Protein AF-A0A382KDQ9-F1 (afdb_monomer_lite)

InterPro domains:
  IPR002749 AliA/AliB-like [PF01889] (10-171)
  IPR002749 AliA/AliB-like [PTHR40700] (9-135)

Foldseek 3Di:
DVVVVVVVVVVCCQQPVVLLVCVLVVHPSVDHDPVCVVVVVVVVVVLVVVLVVLCVVLVPDPDPLLVLLCVLLVVLLVLLLVCLVLVQADPPVSSCNDPPNSVVVSSVVLSVLLVVLSVLLPDPDDLVVVLVVVLCCQLVVVVVVVVPGDDDADDSVNLSVLSVVLSVVCCVPVNSPSSNPSSSSSSSVSNSVSVRSVVRVVPRDDPDPCCVVVVCVVVVVVVVVCVVVVD

Sequence (231 aa):
VIAAVPAANDFWNTYFVDPIMADSKGEAGAKYNIYNTIIYGFIFFLLFLLVHELLENWKIELDEKFVIASVPLLILGGASRVLEDADAFEPPVQYLFISPLIYGIITLYAILVIGLAVWLSKSELPSLTKGQGLVALAIGGYGLWWYFVPGEWLHPSSWSLIVLAASALTAEFYRGQPLRDPKMFFGIATALLLVLTLLTLARAPIENPEILWNTLLISGFLTFTIGYLAW

Organism: NCBI:txid408172

pLDDT: mean 91.76, std 7.68, range [52.88, 98.25]

Secondary structure (DSSP, 8-state):
-TTHHHHHHHHHIIIIIHHHHHHTTT-TT----HHHHHHHHHHHHHHHHHHHHHHHHTT----HHHHHHHHHHHHHHHHHHHHHHTT-S-TTTGGGGSTTHHHHHHHHHHHHHHHHHHHHHH--S-HHHHHHHHHHHHHHHHHHHHHH--S-PPPHHHHHHHHHHHHHHHHHHTTTSTTT-HHHHHHHHHHHHHHHHHHHHTTS--S-THHHHHHHHHHHHHHHHHHHHT-

Structure (mmCIF, N/CA/C/O backbone):
data_AF-A0A382KDQ9-F1
#
_entry.id   AF-A0A382KDQ9-F1
#
loop_
_atom_site.group_PDB
_atom_site.id
_atom_site.type_symbol
_atom_site.label_atom_id
_atom_site.label_alt_id
_atom_site.label_comp_id
_atom_site.label_asym_id
_atom_site.label_entity_id
_atom_site.label_seq_id
_atom_site.pdbx_PDB_ins_code
_atom_site.Cartn_x
_atom_site.Cartn_y
_atom_site.Cartn_z
_atom_site.occupancy
_atom_site.B_iso_or_equiv
_atom_site.auth_seq_id
_atom_site.auth_comp_id
_atom_site.auth_asym_id
_atom_site.auth_atom_id
_atom_site.pdbx_PDB_model_num
ATOM 1 N N . VAL A 1 1 ? 19.387 -34.947 -16.403 1.00 53.56 1 VAL A N 1
ATOM 2 C CA . VAL A 1 1 ? 19.288 -34.019 -15.249 1.00 53.56 1 VAL A CA 1
ATOM 3 C C . VAL A 1 1 ? 20.250 -32.836 -15.390 1.00 53.56 1 VAL A C 1
ATOM 5 O O . VAL A 1 1 ? 19.777 -31.714 -15.365 1.00 53.56 1 VAL A O 1
ATOM 8 N N . ILE A 1 2 ? 21.548 -33.047 -15.663 1.00 52.88 2 ILE A N 1
ATOM 9 C CA . ILE A 1 2 ? 22.564 -31.968 -15.746 1.00 52.88 2 ILE A CA 1
ATOM 10 C C . ILE A 1 2 ? 22.351 -30.977 -16.916 1.00 52.88 2 ILE A C 1
ATOM 12 O O . ILE A 1 2 ? 22.610 -29.796 -16.748 1.00 52.88 2 ILE A O 1
ATOM 16 N N . ALA A 1 3 ? 21.808 -31.405 -18.064 1.00 54.59 3 ALA A N 1
ATOM 17 C CA . ALA A 1 3 ? 21.509 -30.509 -19.198 1.00 54.59 3 ALA A CA 1
ATOM 18 C C . ALA A 1 3 ? 20.145 -29.790 -19.106 1.00 54.59 3 ALA A C 1
ATOM 20 O O . ALA A 1 3 ? 19.902 -28.831 -19.828 1.00 54.59 3 ALA A O 1
ATOM 21 N N . ALA A 1 4 ? 19.250 -30.245 -18.221 1.00 58.03 4 ALA A N 1
ATOM 22 C CA . ALA A 1 4 ? 17.911 -29.669 -18.079 1.00 58.03 4 ALA A CA 1
ATOM 23 C C . ALA A 1 4 ? 17.911 -28.405 -17.206 1.00 58.03 4 ALA A C 1
ATOM 25 O O . ALA A 1 4 ? 17.092 -27.519 -17.416 1.00 58.03 4 ALA A O 1
ATOM 26 N N . VAL A 1 5 ? 18.843 -28.313 -16.251 1.00 63.25 5 VAL A N 1
ATOM 27 C CA . VAL A 1 5 ? 18.965 -27.160 -15.346 1.00 63.25 5 VAL A CA 1
ATOM 28 C C . VAL A 1 5 ? 19.428 -25.893 -16.088 1.00 63.25 5 VAL A C 1
ATOM 30 O O . VAL A 1 5 ? 18.772 -24.870 -15.917 1.00 63.25 5 VAL A O 1
ATOM 33 N N . PRO A 1 6 ? 20.453 -25.931 -16.968 1.00 70.25 6 PRO A N 1
ATOM 34 C CA . PRO A 1 6 ? 20.833 -24.769 -17.775 1.00 70.25 6 PRO A CA 1
ATOM 35 C C . PRO A 1 6 ? 19.734 -24.342 -18.753 1.00 70.25 6 PRO A C 1
ATOM 37 O O . PRO A 1 6 ? 19.393 -23.171 -18.805 1.00 70.25 6 PRO A O 1
ATOM 40 N N . ALA A 1 7 ? 19.098 -25.291 -19.451 1.00 69.19 7 ALA A N 1
ATOM 41 C CA . ALA A 1 7 ? 18.038 -24.976 -20.411 1.00 69.19 7 ALA A CA 1
ATOM 42 C C . ALA A 1 7 ? 16.786 -24.365 -19.749 1.00 69.19 7 ALA A C 1
ATOM 44 O O . ALA A 1 7 ? 16.169 -23.460 -20.307 1.00 69.19 7 ALA A O 1
ATOM 45 N N . ALA A 1 8 ? 16.415 -24.835 -18.552 1.00 72.94 8 ALA A N 1
ATOM 46 C CA . ALA A 1 8 ? 15.331 -24.240 -17.772 1.00 72.94 8 ALA A CA 1
ATOM 47 C C . ALA A 1 8 ? 15.694 -22.837 -17.254 1.00 72.94 8 ALA A C 1
ATOM 49 O O . ALA A 1 8 ? 14.836 -21.957 -17.230 1.00 72.94 8 ALA A O 1
ATOM 50 N N . ASN A 1 9 ? 16.957 -22.620 -16.877 1.00 81.94 9 ASN A N 1
ATOM 51 C CA . ASN A 1 9 ? 17.464 -21.314 -16.465 1.00 81.94 9 ASN A CA 1
ATOM 52 C C . ASN A 1 9 ? 17.466 -20.313 -17.631 1.00 81.94 9 ASN A C 1
ATOM 54 O O . ASN A 1 9 ? 17.007 -19.189 -17.465 1.00 81.94 9 ASN A O 1
ATOM 58 N N . ASP A 1 10 ? 17.905 -20.732 -18.818 1.00 87.06 10 ASP A N 1
ATOM 59 C CA . ASP A 1 10 ? 17.911 -19.883 -20.013 1.00 87.06 10 ASP A CA 1
ATOM 60 C C . ASP A 1 10 ? 16.483 -19.515 -20.434 1.00 87.06 10 ASP A C 1
ATOM 62 O O . ASP A 1 10 ? 16.194 -18.348 -20.677 1.00 87.06 10 ASP A O 1
ATOM 66 N N . PHE A 1 11 ? 15.554 -20.479 -20.410 1.00 89.25 11 PHE A N 1
ATOM 67 C CA . PHE A 1 11 ? 14.131 -20.213 -20.639 1.00 89.25 11 PHE A CA 1
ATOM 68 C C . PHE A 1 11 ? 13.571 -19.190 -19.640 1.00 89.25 11 PHE A C 1
ATOM 70 O O . PHE A 1 11 ? 12.886 -18.244 -20.034 1.00 89.25 11 PHE A O 1
ATOM 77 N N . TRP A 1 12 ? 13.856 -19.370 -18.347 1.00 88.31 12 TRP A N 1
ATOM 78 C CA . TRP A 1 12 ? 13.379 -18.460 -17.311 1.00 88.31 12 TRP A CA 1
ATOM 79 C C . TRP A 1 12 ? 13.925 -17.044 -17.506 1.00 88.31 12 TRP A C 1
ATOM 81 O O . TRP A 1 12 ? 13.158 -16.080 -17.485 1.00 88.31 12 TRP A O 1
ATOM 91 N N . ASN A 1 13 ? 15.226 -16.918 -17.764 1.00 89.38 13 ASN A N 1
ATOM 92 C CA . ASN A 1 13 ? 15.844 -15.617 -17.979 1.00 89.38 13 ASN A CA 1
ATOM 93 C C . ASN A 1 13 ? 15.254 -14.929 -19.213 1.00 89.38 13 ASN A C 1
ATOM 95 O O . ASN A 1 13 ? 14.697 -13.844 -19.085 1.00 89.38 13 ASN A O 1
ATOM 99 N N . THR A 1 14 ? 15.222 -15.615 -20.358 1.00 89.19 14 THR A N 1
ATOM 100 C CA . THR A 1 14 ? 14.733 -15.041 -21.621 1.00 89.19 14 THR A CA 1
ATOM 101 C C . THR A 1 14 ? 13.270 -14.603 -21.567 1.00 89.19 14 THR A C 1
ATOM 103 O O . THR A 1 14 ? 12.917 -13.565 -22.127 1.00 89.19 14 THR A O 1
ATOM 106 N N . TYR A 1 15 ? 12.390 -15.382 -20.931 1.00 90.81 15 TYR A N 1
ATOM 107 C CA . TYR A 1 15 ? 10.951 -15.109 -21.000 1.00 90.81 15 TYR A CA 1
ATOM 108 C C . TYR A 1 15 ? 10.384 -14.358 -19.790 1.00 90.81 15 TYR A C 1
ATOM 110 O O . TYR A 1 15 ? 9.318 -13.750 -19.938 1.00 90.81 15 TYR A O 1
ATOM 118 N N . PHE A 1 16 ? 11.061 -14.363 -18.637 1.00 89.69 16 PHE A N 1
ATOM 119 C CA . PHE A 1 16 ? 10.552 -13.774 -17.389 1.00 89.69 16 PHE A CA 1
ATOM 120 C C . PHE A 1 16 ? 11.448 -12.669 -16.839 1.00 89.69 16 PHE A C 1
ATOM 122 O O . PHE A 1 16 ? 10.934 -11.602 -16.512 1.00 89.69 16 PHE A O 1
ATOM 129 N N . VAL A 1 17 ? 12.761 -12.897 -16.750 1.00 89.19 17 VAL A N 1
ATOM 130 C CA . VAL A 1 17 ? 13.689 -11.949 -16.108 1.00 89.19 17 VAL A CA 1
ATOM 131 C C . VAL A 1 17 ? 14.088 -10.825 -17.059 1.00 89.19 17 VAL A C 1
ATOM 133 O O . VAL A 1 17 ? 13.941 -9.657 -16.706 1.00 89.19 17 VAL A O 1
ATOM 136 N N . ASP A 1 18 ? 14.524 -11.158 -18.273 1.00 90.31 18 ASP A N 1
ATOM 137 C CA . ASP A 1 18 ? 15.016 -10.190 -19.254 1.00 90.31 18 ASP A CA 1
ATOM 138 C C . ASP A 1 18 ? 13.965 -9.118 -19.597 1.00 90.31 18 ASP A C 1
ATOM 140 O O . ASP A 1 18 ? 14.326 -7.942 -19.616 1.00 90.31 18 ASP A O 1
ATOM 144 N N . PRO A 1 19 ? 12.663 -9.440 -19.783 1.00 89.44 19 PRO A N 1
ATOM 145 C CA . PRO A 1 19 ? 11.649 -8.409 -20.005 1.00 89.44 19 PRO A CA 1
ATOM 146 C C . PRO A 1 19 ? 11.479 -7.445 -18.823 1.00 89.44 19 PRO A C 1
ATOM 148 O O . PRO A 1 19 ? 11.261 -6.260 -19.047 1.00 89.44 19 PRO A O 1
ATOM 151 N N . ILE A 1 20 ? 11.600 -7.927 -17.578 1.00 87.38 20 ILE A N 1
ATOM 152 C CA . ILE A 1 20 ? 11.507 -7.090 -16.366 1.00 87.38 20 ILE A CA 1
ATOM 153 C C . ILE A 1 20 ? 12.750 -6.201 -16.240 1.00 87.38 20 ILE A C 1
ATOM 155 O O . ILE A 1 20 ? 12.640 -5.019 -15.930 1.00 87.38 20 ILE A O 1
ATOM 159 N N . MET A 1 21 ? 13.934 -6.753 -16.516 1.00 87.88 21 MET A N 1
ATOM 160 C CA . MET A 1 21 ? 15.185 -5.990 -16.525 1.00 87.88 21 MET A CA 1
ATOM 161 C C . MET A 1 21 ? 15.244 -4.961 -17.661 1.00 87.88 21 MET A C 1
ATOM 163 O O . MET A 1 21 ? 15.934 -3.953 -17.533 1.00 87.88 21 MET A O 1
ATOM 167 N N . ALA A 1 22 ? 14.565 -5.223 -18.779 1.00 88.25 22 ALA A N 1
ATOM 168 C CA . ALA A 1 22 ? 14.412 -4.260 -19.861 1.00 88.25 22 ALA A CA 1
ATOM 169 C C . ALA A 1 22 ? 13.4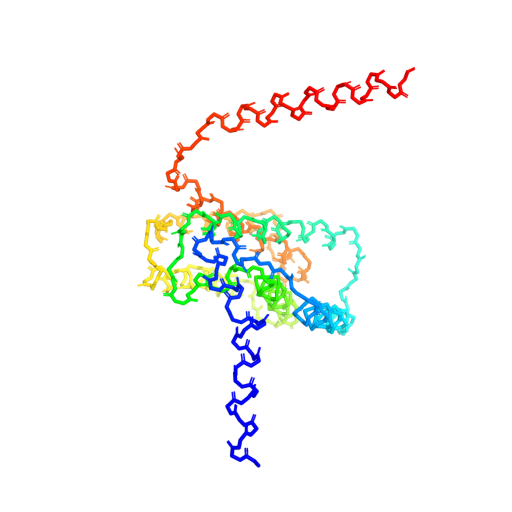41 -3.132 -19.470 1.00 88.25 22 ALA A C 1
ATOM 171 O O . ALA A 1 22 ? 13.733 -1.970 -19.745 1.00 88.25 22 ALA A O 1
ATOM 172 N N . ASP A 1 23 ? 12.330 -3.454 -18.792 1.00 86.06 23 ASP A N 1
ATOM 173 C CA . ASP A 1 23 ? 11.356 -2.468 -18.286 1.00 86.06 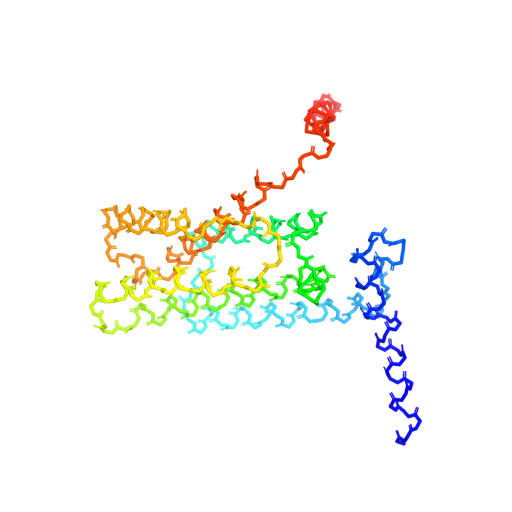23 ASP A CA 1
ATOM 174 C C . ASP A 1 23 ? 12.008 -1.502 -17.294 1.00 86.06 23 ASP A C 1
ATOM 176 O O . ASP A 1 23 ? 11.907 -0.292 -17.469 1.00 86.06 23 ASP A O 1
ATOM 180 N N . SER A 1 24 ? 12.816 -2.022 -16.363 1.00 86.19 24 SER A N 1
ATOM 181 C CA . SER A 1 24 ? 13.520 -1.208 -15.359 1.00 86.19 24 SER A CA 1
ATOM 182 C C . SER A 1 24 ? 14.517 -0.199 -15.945 1.00 86.19 24 SER A C 1
ATOM 184 O O . SER A 1 24 ? 15.067 0.620 -15.216 1.00 86.19 24 SER A O 1
ATOM 186 N N . LYS A 1 25 ? 14.845 -0.316 -17.235 1.00 86.25 25 LYS A N 1
ATOM 187 C CA . LYS A 1 25 ? 15.779 0.560 -17.957 1.00 86.25 25 LYS A CA 1
ATOM 188 C C . LYS A 1 25 ? 15.088 1.385 -19.046 1.00 86.25 25 LYS A C 1
ATOM 190 O O . LYS A 1 25 ? 15.770 2.076 -19.801 1.00 86.25 25 LYS A O 1
ATOM 195 N N . GLY A 1 26 ? 13.765 1.264 -19.189 1.00 81.06 26 GLY A N 1
ATOM 196 C CA . GLY A 1 26 ? 13.014 1.884 -20.283 1.00 81.06 26 GLY A CA 1
ATOM 197 C C . GLY A 1 26 ? 13.395 1.352 -21.673 1.00 81.06 26 GLY A C 1
ATOM 198 O O . GLY A 1 26 ? 13.260 2.059 -22.674 1.00 81.06 26 GLY A O 1
ATOM 199 N N . GLU A 1 27 ? 13.909 0.123 -21.765 1.00 85.38 27 GLU A N 1
ATOM 200 C CA . GLU A 1 27 ? 14.359 -0.471 -23.024 1.00 85.38 27 GLU A CA 1
ATOM 201 C C . GLU A 1 27 ? 13.192 -1.081 -23.824 1.00 85.38 27 GLU A C 1
ATOM 203 O O . GLU A 1 27 ? 12.232 -1.632 -23.286 1.00 85.38 27 GLU A O 1
ATOM 208 N N . ALA A 1 28 ? 13.305 -1.092 -25.158 1.00 72.31 28 ALA A N 1
ATOM 209 C CA . ALA A 1 28 ? 12.270 -1.625 -26.058 1.00 72.31 28 ALA A CA 1
ATOM 210 C C . ALA A 1 28 ? 11.953 -3.132 -25.875 1.00 72.31 28 ALA A C 1
ATOM 212 O O . ALA A 1 28 ? 10.983 -3.630 -26.460 1.00 72.31 28 ALA A O 1
ATOM 213 N N . GLY A 1 29 ? 12.772 -3.853 -25.098 1.00 72.75 29 GLY A N 1
ATOM 214 C CA . GLY A 1 29 ? 12.598 -5.262 -24.728 1.00 72.75 29 GLY A CA 1
ATOM 215 C C . GLY A 1 29 ? 11.544 -5.517 -23.643 1.00 72.75 29 GLY A C 1
ATOM 216 O O . GLY A 1 29 ? 11.212 -6.677 -23.398 1.00 72.75 29 GLY A O 1
ATOM 217 N N . ALA A 1 30 ? 10.981 -4.465 -23.043 1.00 76.88 30 ALA A N 1
ATOM 218 C CA . ALA A 1 30 ? 9.950 -4.509 -22.007 1.00 76.88 30 ALA A CA 1
ATOM 219 C C . ALA A 1 30 ? 8.571 -4.953 -22.542 1.00 76.88 30 ALA A C 1
ATOM 221 O O . ALA A 1 30 ? 7.596 -4.200 -22.550 1.00 76.88 30 ALA A O 1
ATOM 222 N N . LYS A 1 31 ? 8.480 -6.166 -23.099 1.00 84.50 31 LYS A N 1
ATOM 223 C CA . LYS A 1 31 ? 7.255 -6.670 -23.734 1.00 84.50 31 LYS A CA 1
ATOM 224 C C . LYS A 1 31 ? 6.831 -8.015 -23.173 1.00 84.50 31 LYS A C 1
ATOM 226 O O . LYS A 1 31 ? 7.631 -8.928 -22.971 1.00 84.50 31 LYS A O 1
ATOM 231 N N . TYR A 1 32 ? 5.520 -8.158 -23.012 1.00 86.88 32 TYR A N 1
ATOM 232 C CA . TYR A 1 32 ? 4.905 -9.449 -22.758 1.00 86.88 32 TYR A CA 1
ATOM 233 C C . TYR A 1 32 ? 5.079 -10.378 -23.966 1.00 86.88 32 TYR A C 1
ATOM 235 O O . TYR A 1 32 ? 4.957 -9.975 -25.125 1.00 86.88 32 TYR A O 1
ATOM 243 N N . ASN A 1 33 ? 5.364 -11.642 -23.676 1.00 92.94 33 ASN A N 1
ATOM 244 C CA . ASN A 1 33 ? 5.435 -12.740 -24.628 1.00 92.94 33 ASN A CA 1
ATOM 245 C C . ASN A 1 33 ? 4.384 -13.798 -24.263 1.00 92.94 33 ASN A C 1
ATOM 247 O O . ASN A 1 33 ? 3.755 -13.739 -23.208 1.00 92.94 33 ASN A O 1
ATOM 251 N N . ILE A 1 34 ? 4.172 -14.784 -25.132 1.00 94.12 34 ILE A N 1
ATOM 252 C CA . ILE A 1 34 ? 3.112 -15.775 -24.915 1.00 94.12 34 ILE A CA 1
ATOM 253 C C . ILE A 1 34 ? 3.295 -16.566 -23.608 1.00 94.12 34 ILE A C 1
ATOM 255 O O . ILE A 1 34 ? 2.319 -16.817 -22.906 1.00 94.12 34 ILE A O 1
ATOM 259 N N . TYR A 1 35 ? 4.536 -16.906 -23.244 1.00 93.31 35 TYR A N 1
ATOM 260 C CA . TYR A 1 35 ? 4.829 -17.708 -22.057 1.00 93.31 35 TYR A CA 1
ATOM 261 C C . TYR A 1 35 ? 4.564 -16.926 -20.780 1.00 93.31 35 TYR A C 1
ATOM 263 O O . TYR A 1 35 ? 3.847 -17.407 -19.901 1.00 93.31 35 TYR A O 1
ATOM 271 N N . ASN A 1 36 ? 5.102 -15.708 -20.693 1.00 92.62 36 ASN A N 1
ATOM 272 C CA . ASN A 1 36 ? 4.907 -14.885 -19.512 1.00 92.62 36 ASN A CA 1
ATOM 273 C C . ASN A 1 36 ? 3.446 -14.430 -19.384 1.00 92.62 36 ASN A C 1
ATOM 275 O O . ASN A 1 36 ? 2.895 -14.511 -18.296 1.00 92.62 36 ASN A O 1
ATOM 279 N N . THR A 1 37 ? 2.757 -14.122 -20.485 1.00 92.62 37 THR A N 1
ATOM 280 C CA . THR A 1 37 ? 1.332 -13.754 -20.468 1.00 92.62 37 THR A CA 1
ATOM 281 C C . THR A 1 37 ? 0.470 -14.880 -19.901 1.00 92.62 37 THR A C 1
ATOM 283 O O . THR A 1 37 ? -0.349 -14.642 -19.015 1.00 92.62 37 THR A O 1
ATOM 286 N N . ILE A 1 38 ? 0.667 -16.117 -20.375 1.00 95.31 38 ILE A N 1
ATOM 287 C CA . ILE A 1 38 ? -0.095 -17.279 -19.897 1.00 95.31 38 ILE A CA 1
ATOM 288 C C . ILE A 1 38 ? 0.199 -17.545 -18.419 1.00 95.31 38 ILE A C 1
ATOM 290 O O . ILE A 1 38 ? -0.730 -17.722 -17.632 1.00 95.31 38 ILE A O 1
ATOM 294 N N . ILE A 1 39 ? 1.477 -17.559 -18.030 1.00 93.69 39 ILE A N 1
ATOM 295 C CA . ILE A 1 39 ? 1.871 -17.873 -16.652 1.00 93.69 39 ILE A CA 1
ATOM 296 C C . ILE A 1 39 ? 1.413 -16.783 -15.684 1.00 93.69 39 ILE A C 1
ATOM 298 O O . ILE A 1 39 ? 0.841 -17.102 -14.644 1.00 93.69 39 ILE A O 1
ATOM 302 N N . TYR A 1 40 ? 1.585 -15.509 -16.030 1.00 92.50 40 TYR A N 1
ATOM 303 C CA . TYR A 1 40 ? 1.106 -14.399 -15.213 1.00 92.50 40 TYR A CA 1
ATOM 304 C C . TYR A 1 40 ? -0.416 -14.416 -15.096 1.00 92.50 40 TYR A C 1
ATOM 306 O O . TYR A 1 40 ? -0.928 -14.308 -13.986 1.00 92.50 40 TYR A O 1
ATOM 314 N N . GLY A 1 41 ? -1.143 -14.642 -16.195 1.00 93.94 41 GLY A N 1
ATOM 315 C CA . GLY A 1 41 ? -2.600 -14.785 -16.165 1.00 93.94 41 GLY A CA 1
ATOM 316 C C . GLY A 1 41 ? -3.062 -15.930 -15.259 1.00 93.94 41 GLY A C 1
ATOM 317 O O . GLY A 1 41 ? -3.989 -15.761 -14.468 1.00 93.94 41 GLY A O 1
ATOM 318 N N . PHE A 1 42 ? -2.375 -17.073 -15.308 1.00 95.44 42 PHE A N 1
ATOM 319 C CA . PHE A 1 42 ? -2.659 -18.200 -14.423 1.00 95.44 42 PHE A CA 1
ATOM 320 C C . PHE A 1 42 ? -2.373 -17.872 -12.949 1.00 95.44 42 PHE A C 1
ATOM 322 O O . PHE A 1 42 ? -3.205 -18.154 -12.088 1.00 95.44 42 PHE A O 1
ATOM 329 N N . ILE A 1 43 ? -1.246 -17.220 -12.646 1.00 93.56 43 ILE A N 1
ATOM 330 C CA . ILE A 1 43 ? -0.915 -16.767 -11.284 1.00 93.56 43 ILE A CA 1
ATOM 331 C C . ILE A 1 43 ? -1.961 -15.769 -10.773 1.00 93.56 43 ILE A C 1
ATOM 333 O O . ILE A 1 43 ? -2.409 -15.896 -9.636 1.00 93.56 43 ILE A O 1
ATOM 337 N N . PHE A 1 44 ? -2.397 -14.816 -11.602 1.00 92.88 44 PHE A N 1
ATOM 338 C CA . PHE A 1 44 ? -3.462 -13.876 -11.245 1.00 92.88 44 PHE A CA 1
ATOM 339 C C . PHE A 1 44 ? -4.774 -14.581 -10.935 1.00 92.88 44 PHE A C 1
ATOM 341 O O . PHE A 1 44 ? -5.432 -14.240 -9.955 1.00 92.88 44 PHE A O 1
ATOM 348 N N . PHE A 1 45 ? -5.137 -15.584 -11.731 1.00 95.06 45 PHE A N 1
ATOM 349 C CA . PHE A 1 45 ? -6.323 -16.385 -11.471 1.00 95.06 45 PHE A CA 1
ATOM 350 C C . PHE A 1 45 ? -6.231 -17.116 -10.123 1.00 95.06 45 PHE A C 1
ATOM 352 O O . PHE A 1 45 ? -7.170 -17.062 -9.330 1.00 95.06 45 PHE A O 1
ATOM 359 N N . LEU A 1 46 ? -5.085 -17.730 -9.811 1.00 95.31 46 LEU A N 1
ATOM 360 C CA . LEU A 1 46 ? -4.869 -18.372 -8.510 1.00 95.31 46 LEU A CA 1
ATOM 361 C C . LEU A 1 46 ? -4.895 -17.372 -7.346 1.00 95.31 46 LEU A C 1
ATOM 363 O O . LEU A 1 46 ? -5.493 -17.661 -6.311 1.00 95.31 46 LEU A O 1
ATOM 367 N N . LEU A 1 47 ? -4.284 -16.194 -7.508 1.00 93.50 47 LEU A N 1
ATOM 368 C CA . LEU A 1 47 ? -4.327 -15.120 -6.510 1.00 93.50 47 LEU A CA 1
ATOM 369 C C . LEU A 1 47 ? -5.755 -14.629 -6.276 1.00 93.50 47 LEU A C 1
ATOM 371 O O . LEU A 1 47 ? -6.144 -14.422 -5.131 1.00 93.50 47 LEU A O 1
ATOM 375 N N . PHE A 1 48 ? -6.549 -14.486 -7.335 1.00 94.25 48 PHE A N 1
ATOM 376 C CA . PHE A 1 48 ? -7.960 -14.127 -7.231 1.00 94.25 48 PHE A CA 1
ATOM 377 C C . PHE A 1 48 ? -8.750 -15.167 -6.424 1.00 94.25 48 PHE A C 1
ATOM 379 O O . PHE A 1 48 ? -9.469 -14.794 -5.497 1.00 94.25 48 PHE A O 1
ATOM 386 N N . LEU A 1 49 ? -8.574 -16.461 -6.721 1.00 96.38 49 LEU A N 1
ATOM 387 C CA . LEU A 1 49 ? -9.213 -17.540 -5.960 1.00 96.38 49 LEU A CA 1
ATOM 388 C C . LEU A 1 49 ? -8.787 -17.528 -4.487 1.00 96.38 49 LEU A C 1
ATOM 390 O O . LEU A 1 49 ? -9.631 -17.658 -3.604 1.00 96.38 49 LEU A O 1
ATOM 394 N N . LEU A 1 50 ? -7.494 -17.323 -4.218 1.00 95.38 50 LEU A N 1
ATOM 395 C CA . LEU A 1 50 ? -6.968 -17.211 -2.859 1.00 95.38 50 LEU A CA 1
ATOM 396 C C . LEU A 1 50 ? -7.598 -16.035 -2.104 1.00 95.38 50 LEU A C 1
ATOM 398 O O . LEU A 1 50 ? -8.018 -16.199 -0.962 1.00 95.38 50 LEU A O 1
ATOM 402 N N . VAL A 1 51 ? -7.671 -14.854 -2.724 1.00 95.44 51 VAL A N 1
ATOM 403 C CA . VAL A 1 51 ? -8.291 -13.669 -2.112 1.00 95.44 51 VAL A CA 1
ATOM 404 C C . VAL A 1 51 ? -9.763 -13.934 -1.811 1.00 95.44 51 VAL A C 1
ATOM 406 O O . VAL A 1 51 ? -10.204 -13.649 -0.700 1.00 95.44 51 VAL A O 1
ATOM 409 N N . HIS A 1 52 ? -10.505 -14.506 -2.761 1.00 95.62 52 HIS A N 1
ATOM 410 C CA . HIS A 1 52 ? -11.913 -14.851 -2.571 1.00 95.62 52 HIS A CA 1
ATOM 411 C C . HIS A 1 52 ? -12.106 -15.786 -1.367 1.00 95.62 52 HIS A C 1
ATOM 413 O O . HIS A 1 52 ? -12.854 -15.460 -0.447 1.00 95.62 52 HIS A O 1
ATOM 419 N N . GLU A 1 53 ? -11.364 -16.893 -1.334 1.00 96.44 53 GLU A N 1
ATOM 420 C CA . GLU A 1 53 ? -11.407 -17.883 -0.254 1.00 96.44 53 GLU A CA 1
ATOM 421 C C . GLU A 1 53 ? -11.047 -17.265 1.109 1.00 96.44 53 GLU A C 1
ATOM 423 O O . GLU A 1 53 ? -11.688 -17.540 2.122 1.00 96.44 53 GLU A O 1
ATOM 428 N N . LEU A 1 54 ? -10.036 -16.392 1.166 1.00 97.12 54 LEU A N 1
ATOM 429 C CA . LEU A 1 54 ? -9.648 -15.716 2.407 1.00 97.12 54 LEU A CA 1
ATOM 430 C C . LEU A 1 54 ? -10.734 -14.762 2.912 1.00 97.12 54 LEU A C 1
ATOM 432 O O . LEU A 1 54 ? -11.035 -14.756 4.107 1.00 97.12 54 LEU A O 1
ATOM 436 N N . LEU A 1 55 ? -11.332 -13.968 2.022 1.00 96.31 55 LEU A N 1
ATOM 437 C CA . LEU A 1 55 ? -12.399 -13.038 2.391 1.00 96.31 55 LEU A CA 1
ATOM 438 C C . LEU A 1 55 ? -13.652 -13.782 2.867 1.00 96.31 55 LEU A C 1
ATOM 440 O O . LEU A 1 55 ? -14.227 -13.394 3.889 1.00 96.31 55 LEU A O 1
ATOM 444 N N . GLU A 1 56 ? -14.021 -14.881 2.206 1.00 96.44 56 GLU A N 1
ATOM 445 C CA . GLU A 1 56 ? -15.126 -15.749 2.626 1.00 96.44 56 GLU A CA 1
ATOM 446 C C . GLU A 1 56 ? -14.856 -16.362 4.011 1.00 96.44 56 GLU A C 1
ATOM 448 O O . GLU A 1 56 ? -15.670 -16.220 4.930 1.00 96.44 56 GLU A O 1
ATOM 453 N N . ASN A 1 57 ? -13.663 -16.929 4.218 1.00 96.69 57 ASN A N 1
ATOM 454 C CA . ASN A 1 57 ? -13.247 -17.494 5.506 1.00 96.69 57 ASN A CA 1
ATOM 455 C C . ASN A 1 57 ? -13.222 -16.457 6.639 1.00 96.69 57 ASN A C 1
ATOM 457 O O . ASN A 1 57 ? -13.526 -16.764 7.800 1.00 96.69 57 ASN A O 1
ATOM 461 N N . TRP A 1 58 ? -12.877 -15.209 6.328 1.00 97.25 58 TRP A N 1
ATOM 462 C CA . TRP A 1 58 ? -12.900 -14.103 7.283 1.00 97.25 58 TRP A CA 1
ATOM 463 C C . TRP A 1 58 ? -14.270 -13.441 7.437 1.00 97.25 58 TRP A C 1
ATOM 465 O O . TRP A 1 58 ? -14.407 -12.558 8.288 1.00 97.25 58 TRP A O 1
ATOM 475 N N . LYS A 1 59 ? -15.287 -13.911 6.701 1.00 96.12 59 LYS A N 1
ATOM 476 C CA . LYS A 1 59 ? -16.654 -13.370 6.689 1.00 96.12 59 LYS A CA 1
ATOM 477 C C . LYS A 1 59 ? -16.687 -11.885 6.315 1.00 96.12 59 LYS A C 1
ATOM 479 O O . LYS A 1 59 ? -17.450 -11.107 6.888 1.00 96.12 59 LYS A O 1
ATOM 484 N N . ILE A 1 60 ? -15.825 -11.483 5.384 1.00 96.06 60 ILE A N 1
ATOM 485 C CA . ILE A 1 60 ? -15.794 -10.126 4.839 1.00 96.06 60 ILE A CA 1
ATOM 486 C C . ILE A 1 60 ? -16.683 -10.088 3.599 1.00 96.06 60 ILE A C 1
ATOM 488 O O . ILE A 1 60 ? -16.326 -10.601 2.545 1.00 96.06 60 ILE A O 1
ATOM 492 N N . GLU A 1 61 ? -17.851 -9.465 3.730 1.00 93.50 61 GLU A N 1
ATOM 493 C CA . GLU A 1 61 ? -18.773 -9.290 2.605 1.00 93.50 61 GLU A CA 1
ATOM 494 C C . GLU A 1 61 ? -18.220 -8.282 1.586 1.00 93.50 61 GLU A C 1
ATOM 496 O O . GLU A 1 61 ? -17.773 -7.196 1.969 1.00 93.50 61 GLU A O 1
ATOM 501 N N . LEU A 1 62 ? -18.314 -8.614 0.298 1.00 92.94 62 LEU A N 1
ATOM 502 C CA . LEU A 1 62 ? -17.965 -7.744 -0.830 1.00 92.94 62 LEU A CA 1
ATOM 503 C C . LEU A 1 62 ? -19.104 -6.752 -1.132 1.00 92.94 62 LEU A C 1
ATOM 505 O O . LEU A 1 62 ? -19.728 -6.796 -2.189 1.00 92.94 62 LEU A O 1
ATOM 509 N N . ASP A 1 63 ? -19.405 -5.886 -0.168 1.00 95.75 63 ASP A N 1
ATOM 510 C CA . ASP A 1 63 ? -20.433 -4.848 -0.272 1.00 95.75 63 ASP A CA 1
ATOM 511 C C . ASP A 1 63 ? -19.857 -3.501 -0.748 1.00 95.75 63 ASP A C 1
ATOM 513 O O . ASP A 1 63 ? -18.646 -3.315 -0.889 1.00 95.75 63 ASP A O 1
ATOM 517 N N . GLU A 1 64 ? -20.737 -2.519 -0.954 1.00 96.50 64 GLU A N 1
ATOM 518 C CA . GLU A 1 64 ? -20.356 -1.155 -1.347 1.00 96.50 64 GLU A CA 1
ATOM 519 C C . GLU A 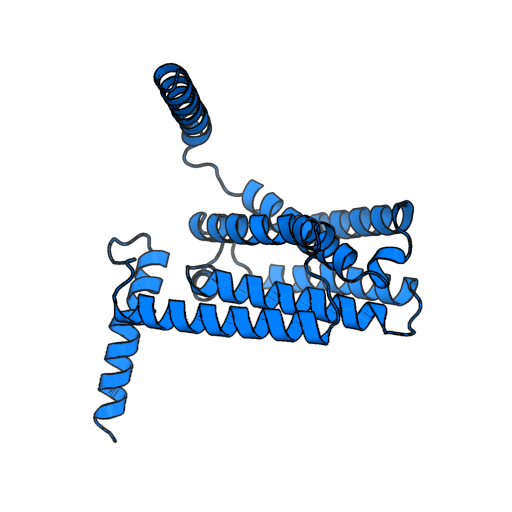1 64 ? -19.320 -0.538 -0.395 1.00 96.50 64 GLU A C 1
ATOM 521 O O . GLU A 1 64 ? -18.402 0.158 -0.831 1.00 96.50 64 GLU A O 1
ATOM 526 N N . LYS A 1 65 ? -19.414 -0.831 0.909 1.00 94.81 65 LYS A N 1
ATOM 527 C CA . LYS A 1 65 ? -18.459 -0.338 1.909 1.00 94.81 65 LYS A CA 1
ATOM 528 C C . LYS A 1 65 ? -17.066 -0.909 1.683 1.00 94.81 65 LYS A C 1
ATOM 530 O O . LYS A 1 65 ? -16.094 -0.162 1.779 1.00 94.81 65 LYS A O 1
ATOM 535 N N . PHE A 1 66 ? -16.955 -2.203 1.388 1.00 96.25 66 PHE A N 1
ATOM 536 C CA . PHE A 1 66 ? -15.672 -2.830 1.084 1.00 96.25 66 PHE A CA 1
ATOM 537 C C . PHE A 1 66 ? -15.072 -2.294 -0.220 1.00 96.25 66 PHE A C 1
ATOM 539 O O . PHE A 1 66 ? -13.871 -2.023 -0.275 1.00 96.25 66 PHE A O 1
ATOM 546 N N . VAL A 1 67 ? -15.905 -2.067 -1.241 1.00 95.94 67 VAL A N 1
ATOM 547 C CA . VAL A 1 67 ? -15.468 -1.449 -2.503 1.00 95.94 67 VAL A CA 1
ATOM 548 C C . VAL A 1 67 ? -14.894 -0.056 -2.245 1.00 95.94 67 VAL A C 1
ATOM 550 O O . VAL A 1 67 ? -13.765 0.219 -2.648 1.00 95.94 67 VAL A O 1
ATOM 553 N N . ILE A 1 68 ? -15.609 0.796 -1.502 1.00 96.88 68 ILE A N 1
ATOM 554 C CA . ILE A 1 68 ? -15.133 2.141 -1.138 1.00 96.88 68 ILE A CA 1
ATOM 555 C C . ILE A 1 68 ? -13.844 2.063 -0.309 1.00 96.88 68 ILE A C 1
ATOM 557 O O . ILE A 1 68 ? -12.892 2.793 -0.582 1.00 96.88 68 ILE A O 1
ATOM 561 N N . ALA A 1 69 ? -13.774 1.149 0.661 1.00 96.44 69 ALA A N 1
ATOM 562 C CA . ALA A 1 69 ? -12.578 0.939 1.476 1.00 96.44 69 ALA A CA 1
ATOM 563 C C . ALA A 1 69 ? -11.366 0.440 0.667 1.00 96.44 69 ALA A C 1
ATOM 565 O O . ALA A 1 69 ? -10.234 0.601 1.114 1.00 96.44 69 ALA A O 1
ATOM 566 N N . SER A 1 70 ? -11.584 -0.132 -0.519 1.00 96.69 70 SER A N 1
ATOM 567 C CA . SER A 1 70 ? -10.524 -0.616 -1.413 1.00 96.69 70 SER A CA 1
ATOM 568 C C . SER A 1 70 ? -10.019 0.445 -2.394 1.00 96.69 70 SER A C 1
ATOM 570 O O . SER A 1 70 ? -8.959 0.264 -2.993 1.00 96.69 70 SER A O 1
ATOM 572 N N . VAL A 1 71 ? -10.725 1.571 -2.547 1.00 97.62 71 VAL A N 1
ATOM 573 C CA . VAL A 1 71 ? -10.315 2.661 -3.450 1.00 97.62 71 VAL A CA 1
ATOM 574 C C . VAL A 1 71 ? -8.907 3.185 -3.137 1.00 97.62 71 VAL A C 1
ATOM 576 O O . VAL A 1 71 ? -8.116 3.305 -4.074 1.00 97.62 71 VAL A O 1
ATOM 579 N N . PRO A 1 72 ? -8.524 3.454 -1.870 1.00 97.88 72 PRO A N 1
ATOM 580 C CA . PRO A 1 72 ? -7.176 3.929 -1.582 1.00 97.88 72 PRO A CA 1
ATOM 581 C C . PRO A 1 72 ? -6.091 2.922 -1.979 1.00 97.88 72 PRO A C 1
ATOM 583 O O . PRO A 1 72 ? -5.046 3.331 -2.471 1.00 97.88 72 PRO A O 1
ATOM 586 N N . LEU A 1 73 ? -6.347 1.615 -1.836 1.00 97.44 73 LEU A N 1
ATOM 587 C CA . LEU A 1 73 ? -5.430 0.563 -2.286 1.00 97.44 73 LEU A CA 1
ATOM 588 C C . LEU A 1 73 ? -5.254 0.574 -3.813 1.00 97.44 73 LEU A C 1
ATOM 590 O O . LEU A 1 73 ? -4.137 0.423 -4.305 1.00 97.44 73 LEU A O 1
ATOM 594 N N . LEU A 1 74 ? -6.343 0.757 -4.567 1.00 95.88 74 LEU A N 1
ATOM 595 C CA . LEU A 1 74 ? -6.287 0.825 -6.029 1.00 95.88 74 LEU A CA 1
ATOM 596 C C . LEU A 1 74 ? -5.395 1.988 -6.487 1.00 95.88 74 LEU A C 1
ATOM 598 O O . LEU A 1 74 ? -4.513 1.806 -7.326 1.00 95.88 74 LEU A O 1
ATOM 602 N N . ILE A 1 75 ? -5.602 3.170 -5.898 1.00 97.69 75 ILE A N 1
ATOM 603 C CA . ILE A 1 75 ? -4.796 4.361 -6.196 1.00 97.69 75 ILE A CA 1
ATOM 604 C C . ILE A 1 75 ? -3.350 4.141 -5.746 1.00 97.69 75 ILE A C 1
ATOM 606 O O . ILE A 1 75 ? -2.433 4.509 -6.474 1.00 97.69 75 ILE A O 1
ATOM 610 N N . LEU A 1 76 ? -3.138 3.504 -4.590 1.00 97.31 76 LEU A N 1
ATOM 611 C CA . LEU A 1 76 ? -1.809 3.172 -4.081 1.00 97.31 76 LEU A CA 1
ATOM 612 C C . LEU A 1 76 ? -1.028 2.326 -5.087 1.00 97.31 76 LEU A C 1
ATOM 614 O O . LEU A 1 76 ? 0.112 2.663 -5.375 1.00 97.31 76 LEU A O 1
ATOM 618 N N . GLY A 1 77 ? -1.636 1.290 -5.670 1.00 95.25 77 GLY A N 1
ATOM 619 C CA . GLY A 1 77 ? -0.964 0.467 -6.679 1.00 95.25 77 GLY A CA 1
ATOM 620 C C . GLY A 1 77 ? -0.495 1.273 -7.894 1.00 95.25 77 GLY A C 1
ATOM 621 O O . GLY A 1 77 ? 0.639 1.110 -8.339 1.00 95.25 77 GLY A O 1
ATOM 622 N N . GLY A 1 78 ? -1.334 2.190 -8.388 1.00 94.31 78 GLY A N 1
ATOM 623 C CA . GLY A 1 78 ? -0.960 3.103 -9.471 1.00 94.31 78 GLY A CA 1
ATOM 624 C C . GLY A 1 78 ? 0.135 4.090 -9.060 1.00 94.31 78 GLY A C 1
ATOM 625 O O . GLY A 1 78 ? 1.136 4.222 -9.752 1.00 94.31 78 GLY A O 1
ATOM 626 N N . ALA A 1 79 ? -0.006 4.740 -7.905 1.00 95.62 79 ALA A N 1
ATOM 627 C CA . ALA A 1 79 ? 0.981 5.692 -7.399 1.00 95.62 79 ALA A CA 1
ATOM 628 C C . ALA A 1 79 ? 2.342 5.029 -7.114 1.00 95.62 79 ALA A C 1
ATOM 630 O O . ALA A 1 79 ? 3.383 5.639 -7.339 1.00 95.62 79 ALA A O 1
ATOM 631 N N . SER A 1 80 ? 2.348 3.774 -6.662 1.00 95.06 80 SER A N 1
ATOM 632 C CA . SER A 1 80 ? 3.567 2.987 -6.474 1.00 95.06 80 SER A CA 1
ATOM 633 C C . SER A 1 80 ? 4.259 2.630 -7.795 1.00 95.06 80 SER A C 1
ATOM 635 O O . SER A 1 80 ? 5.485 2.625 -7.808 1.00 95.06 80 SER A O 1
ATOM 637 N N . ARG A 1 81 ? 3.521 2.397 -8.898 1.00 93.50 81 ARG A N 1
ATOM 638 C CA . ARG A 1 81 ? 4.125 2.307 -10.248 1.00 93.50 81 ARG A CA 1
ATOM 639 C C . ARG A 1 81 ? 4.787 3.618 -10.637 1.00 93.50 81 ARG A C 1
ATOM 641 O O . ARG A 1 81 ? 5.931 3.622 -11.055 1.00 93.50 81 ARG A O 1
ATOM 648 N N . VAL A 1 82 ? 4.091 4.735 -10.437 1.00 92.06 82 VAL A N 1
ATOM 649 C CA . VAL A 1 82 ? 4.629 6.052 -10.803 1.00 92.06 82 VAL A CA 1
ATOM 650 C C . VAL A 1 82 ? 5.893 6.385 -10.006 1.00 92.06 82 VAL A C 1
ATOM 652 O O . VAL A 1 82 ? 6.792 7.013 -10.544 1.00 92.06 82 VAL A O 1
ATOM 655 N N . LEU A 1 83 ? 5.997 5.956 -8.743 1.00 92.06 83 LEU A N 1
ATOM 656 C CA . LEU A 1 83 ? 7.251 6.074 -7.990 1.00 92.06 83 LEU A CA 1
ATOM 657 C C . LEU A 1 83 ? 8.397 5.285 -8.632 1.00 92.06 83 LEU A C 1
ATOM 659 O O . LEU A 1 83 ? 9.524 5.763 -8.633 1.00 92.06 83 LEU A O 1
ATOM 663 N N . GLU A 1 84 ? 8.122 4.091 -9.154 1.00 91.62 84 GLU A N 1
ATOM 664 C CA . GLU A 1 84 ? 9.124 3.305 -9.877 1.00 91.62 84 GLU A CA 1
ATOM 665 C C . GLU A 1 84 ? 9.523 3.972 -11.189 1.00 91.62 84 GLU A C 1
ATOM 667 O O . GLU A 1 84 ? 10.711 4.160 -11.411 1.00 91.62 84 GLU A O 1
ATOM 672 N N . ASP A 1 85 ? 8.551 4.443 -11.971 1.00 89.06 85 ASP A N 1
ATOM 673 C CA . ASP A 1 85 ? 8.807 5.175 -13.218 1.00 89.06 85 ASP A CA 1
ATOM 674 C C . ASP A 1 85 ? 9.538 6.517 -12.977 1.00 89.06 85 ASP A C 1
ATOM 676 O O . ASP A 1 85 ? 10.123 7.081 -13.898 1.00 89.06 85 ASP A O 1
ATOM 680 N N . ALA A 1 86 ? 9.484 7.053 -11.751 1.00 88.50 86 ALA A N 1
ATOM 681 C CA . ALA A 1 86 ? 10.182 8.264 -11.317 1.00 88.50 86 ALA A CA 1
ATOM 682 C C . ALA A 1 86 ? 11.553 7.977 -10.670 1.00 88.50 86 ALA A C 1
ATOM 684 O O . ALA A 1 86 ? 12.074 8.831 -9.948 1.00 88.50 86 ALA A O 1
ATOM 685 N N . ASP A 1 87 ? 12.099 6.772 -10.865 1.00 88.19 87 ASP A N 1
ATOM 686 C CA . ASP A 1 87 ? 13.393 6.324 -10.336 1.00 88.19 87 ASP A CA 1
ATOM 687 C C . ASP A 1 87 ? 13.515 6.447 -8.800 1.00 88.19 87 ASP A C 1
ATOM 689 O O . ASP A 1 87 ? 14.602 6.610 -8.243 1.00 88.19 87 ASP A O 1
ATOM 693 N N . ALA A 1 88 ? 12.396 6.344 -8.067 1.00 89.06 88 ALA A N 1
ATOM 694 C CA . ALA A 1 88 ? 12.399 6.434 -6.601 1.00 89.06 88 ALA A CA 1
ATOM 695 C C . ALA A 1 88 ? 12.954 5.174 -5.906 1.00 89.06 88 ALA A C 1
ATOM 697 O O . ALA A 1 88 ? 13.105 5.157 -4.679 1.00 89.06 88 ALA A O 1
ATOM 698 N N . PHE A 1 89 ? 13.225 4.110 -6.666 1.00 88.81 89 PHE A N 1
ATOM 699 C CA . PHE A 1 89 ? 13.785 2.852 -6.184 1.00 88.81 89 PHE A CA 1
ATOM 700 C C . PHE A 1 89 ? 14.997 2.459 -7.027 1.00 88.81 89 PHE A C 1
ATOM 702 O O . PHE A 1 89 ? 14.955 2.540 -8.247 1.00 88.81 89 PHE A O 1
ATOM 709 N N . GLU A 1 90 ? 16.031 1.918 -6.384 1.00 86.69 90 GLU A N 1
ATOM 710 C CA . GLU A 1 90 ? 17.153 1.289 -7.087 1.00 86.69 90 GLU A CA 1
ATOM 711 C C . GLU A 1 90 ? 17.003 -0.246 -7.1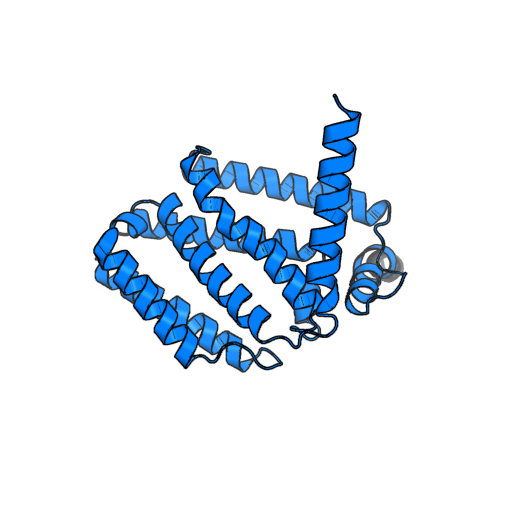01 1.00 86.69 90 GLU A C 1
ATOM 713 O O . GLU A 1 90 ? 16.350 -0.833 -6.220 1.00 86.69 90 GLU A O 1
ATOM 718 N N . PRO A 1 91 ? 17.617 -0.949 -8.069 1.00 87.62 91 PRO A N 1
ATOM 719 C CA . PRO A 1 91 ? 17.727 -2.401 -8.030 1.00 87.62 91 PRO A CA 1
ATOM 720 C C . PRO A 1 91 ? 18.391 -2.902 -6.730 1.00 87.62 91 PRO A C 1
ATOM 722 O O . PRO A 1 91 ? 19.374 -2.320 -6.276 1.00 87.62 91 PRO A O 1
ATOM 725 N N . PRO A 1 92 ? 17.916 -4.013 -6.132 1.00 87.88 92 PRO A N 1
ATOM 726 C CA . PRO A 1 92 ? 16.901 -4.932 -6.651 1.00 87.88 92 PRO A CA 1
ATOM 727 C C . PRO A 1 92 ? 15.457 -4.570 -6.266 1.00 87.88 92 PRO A C 1
ATOM 729 O O . PRO A 1 92 ? 14.532 -5.252 -6.703 1.00 87.88 92 PRO A O 1
ATOM 732 N N . VAL A 1 93 ? 15.249 -3.541 -5.439 1.00 89.12 93 VAL A N 1
ATOM 733 C CA . VAL A 1 93 ? 13.918 -3.162 -4.936 1.00 89.12 93 VAL A CA 1
ATOM 734 C C . VAL A 1 93 ? 13.027 -2.673 -6.072 1.00 89.12 93 VAL A C 1
ATOM 736 O O . VAL A 1 93 ? 11.854 -3.031 -6.101 1.00 89.12 93 VAL A O 1
ATOM 739 N N . GLN A 1 94 ? 13.588 -1.941 -7.035 1.00 91.06 94 GLN A N 1
ATOM 740 C CA . GLN A 1 94 ? 12.877 -1.464 -8.226 1.00 91.06 94 GLN A CA 1
ATOM 741 C C . GLN A 1 94 ? 12.074 -2.575 -8.929 1.00 91.06 94 GLN A C 1
ATOM 743 O O . GLN A 1 94 ? 10.896 -2.397 -9.227 1.00 91.06 94 GLN A O 1
ATOM 748 N N . TYR A 1 95 ? 12.656 -3.771 -9.090 1.00 90.75 95 TYR A N 1
ATOM 749 C CA . TYR A 1 95 ? 12.009 -4.896 -9.779 1.00 90.75 95 TYR A CA 1
ATOM 750 C C . TYR A 1 95 ? 10.700 -5.349 -9.126 1.00 90.75 95 TYR A C 1
ATOM 752 O O . TYR A 1 95 ? 9.825 -5.891 -9.798 1.00 90.75 95 TYR A O 1
ATOM 760 N N . LEU A 1 96 ? 10.546 -5.128 -7.820 1.00 91.69 96 LEU A N 1
ATOM 761 C CA . LEU A 1 96 ? 9.327 -5.460 -7.086 1.00 91.69 96 LEU A CA 1
ATOM 762 C C . LEU A 1 96 ? 8.150 -4.566 -7.496 1.00 91.69 96 LEU A C 1
ATOM 764 O O . LEU A 1 96 ? 6.999 -4.999 -7.446 1.00 91.69 96 LEU A O 1
ATOM 768 N N . PHE A 1 97 ? 8.436 -3.340 -7.926 1.00 92.62 97 PHE A N 1
ATOM 769 C CA . PHE A 1 97 ? 7.438 -2.358 -8.333 1.00 92.62 97 PHE A CA 1
ATOM 770 C C . PHE A 1 97 ? 7.143 -2.393 -9.840 1.00 92.62 97 PHE A C 1
ATOM 772 O O . PHE A 1 97 ? 6.246 -1.697 -10.297 1.00 92.62 97 PHE A O 1
ATOM 779 N N . ILE A 1 98 ? 7.793 -3.277 -10.597 1.00 91.81 98 ILE A N 1
ATOM 780 C CA . ILE A 1 98 ? 7.525 -3.495 -12.022 1.00 91.81 98 ILE A CA 1
ATOM 781 C C . ILE A 1 98 ? 6.375 -4.493 -12.223 1.00 91.81 98 ILE A C 1
ATOM 783 O O . ILE A 1 98 ? 6.129 -5.398 -11.418 1.00 91.81 98 ILE A O 1
ATOM 787 N N . SER A 1 99 ? 5.626 -4.332 -13.316 1.00 89.75 99 SER A N 1
ATOM 788 C CA . SER A 1 99 ? 4.547 -5.257 -13.668 1.00 89.75 99 SER A CA 1
ATOM 789 C C . SER A 1 99 ? 5.082 -6.612 -14.178 1.00 89.75 99 SER A C 1
ATOM 791 O O . SER A 1 99 ? 6.080 -6.650 -14.892 1.00 89.75 99 SER A O 1
ATOM 793 N N . PRO A 1 100 ? 4.430 -7.741 -13.841 1.00 87.31 100 PRO A N 1
ATOM 794 C CA . PRO A 1 100 ? 3.211 -7.845 -13.038 1.00 87.31 100 PRO A CA 1
ATOM 795 C C . PRO A 1 100 ? 3.458 -7.926 -11.518 1.00 87.31 100 PRO A C 1
ATOM 797 O O . PRO A 1 100 ? 2.482 -7.953 -10.766 1.00 87.31 100 PRO A O 1
ATOM 800 N N . LEU A 1 101 ? 4.717 -7.999 -11.060 1.00 91.62 101 LEU A N 1
ATOM 801 C CA . LEU A 1 101 ? 5.089 -8.292 -9.665 1.00 91.62 101 LEU A CA 1
ATOM 802 C C . LEU A 1 101 ? 4.421 -7.347 -8.665 1.00 91.62 101 LEU A C 1
ATOM 804 O O . LEU A 1 101 ? 3.869 -7.808 -7.662 1.00 91.62 101 LEU A O 1
ATOM 808 N N . ILE A 1 102 ? 4.374 -6.055 -8.985 1.00 93.62 102 ILE A N 1
ATOM 809 C CA . ILE A 1 102 ? 3.735 -5.047 -8.137 1.00 93.62 102 ILE A CA 1
ATOM 810 C C . ILE A 1 102 ? 2.286 -5.380 -7.774 1.00 93.62 102 ILE A C 1
ATOM 812 O O . ILE A 1 102 ? 1.882 -5.190 -6.630 1.00 93.62 102 ILE A O 1
ATOM 816 N N . TYR A 1 103 ? 1.497 -5.943 -8.691 1.00 91.25 103 TYR A N 1
ATOM 817 C CA . TYR A 1 103 ? 0.106 -6.292 -8.406 1.00 91.25 103 TYR A CA 1
ATOM 818 C C . TYR A 1 103 ? 0.015 -7.424 -7.382 1.00 91.25 103 TYR A C 1
ATOM 820 O O . TYR A 1 103 ? -0.855 -7.400 -6.508 1.00 91.25 103 TYR A O 1
ATOM 828 N N . GLY A 1 104 ? 0.943 -8.383 -7.440 1.00 93.25 104 GLY A N 1
ATOM 829 C CA . GLY A 1 104 ? 1.084 -9.421 -6.422 1.00 93.25 104 GLY A CA 1
ATOM 830 C C . GLY A 1 104 ? 1.461 -8.838 -5.059 1.00 93.25 104 GLY A C 1
ATOM 831 O O . GLY A 1 104 ? 0.876 -9.226 -4.050 1.00 93.25 104 GLY A O 1
ATOM 832 N N . ILE A 1 105 ? 2.370 -7.861 -5.024 1.00 94.25 105 ILE A N 1
ATOM 833 C CA . ILE A 1 105 ? 2.811 -7.202 -3.783 1.00 94.25 105 ILE A CA 1
ATOM 834 C C . ILE A 1 105 ? 1.697 -6.368 -3.158 1.00 94.25 105 ILE A C 1
ATOM 836 O O . ILE A 1 105 ? 1.445 -6.498 -1.962 1.00 94.25 105 ILE A O 1
ATOM 840 N N . ILE A 1 106 ? 0.996 -5.553 -3.948 1.00 95.75 106 ILE A N 1
ATOM 841 C CA . ILE A 1 106 ? -0.137 -4.749 -3.470 1.00 95.75 106 ILE A CA 1
ATOM 842 C C . ILE A 1 106 ? -1.265 -5.661 -2.972 1.00 95.75 106 ILE A C 1
ATOM 844 O O . ILE A 1 106 ? -1.855 -5.389 -1.926 1.00 95.75 106 ILE A O 1
ATOM 848 N N . THR A 1 107 ? -1.517 -6.783 -3.654 1.00 95.19 107 THR A N 1
ATOM 849 C CA . THR A 1 107 ? -2.488 -7.795 -3.202 1.00 95.19 107 THR A CA 1
ATOM 850 C C . THR A 1 107 ? -2.049 -8.451 -1.894 1.00 95.19 107 THR A C 1
ATOM 852 O O . THR A 1 107 ? -2.846 -8.564 -0.965 1.00 95.19 107 THR A O 1
ATOM 855 N N . LEU A 1 108 ? -0.780 -8.849 -1.776 1.00 96.00 108 LEU A N 1
ATOM 856 C CA . LEU A 1 108 ? -0.240 -9.432 -0.548 1.00 96.00 108 LEU A CA 1
ATOM 857 C C . LEU A 1 108 ? -0.328 -8.443 0.616 1.00 96.00 108 LEU A C 1
ATOM 859 O O . LEU A 1 108 ? -0.792 -8.806 1.695 1.00 96.00 108 LEU A O 1
ATOM 863 N N . TYR A 1 109 ? 0.060 -7.188 0.394 1.00 96.88 109 TYR A N 1
ATOM 864 C CA . TYR A 1 109 ? -0.103 -6.118 1.371 1.00 96.88 109 TYR A CA 1
ATOM 865 C C . TYR A 1 109 ? -1.570 -5.978 1.792 1.00 96.88 109 TYR A C 1
ATOM 867 O O . TYR A 1 109 ? -1.860 -5.947 2.987 1.00 96.88 109 TYR A O 1
ATOM 875 N N . ALA A 1 110 ? -2.504 -5.984 0.839 1.00 97.19 110 ALA A N 1
ATOM 876 C CA . ALA A 1 110 ? -3.927 -5.903 1.138 1.00 97.19 110 ALA A CA 1
ATOM 877 C C . ALA A 1 110 ? -4.406 -7.064 2.025 1.00 97.19 110 ALA A C 1
ATOM 879 O O . ALA A 1 110 ? -5.082 -6.829 3.029 1.00 97.19 110 ALA A O 1
ATOM 880 N N . ILE A 1 111 ? -4.002 -8.297 1.701 1.00 97.44 111 ILE A N 1
ATOM 881 C CA . ILE A 1 111 ? -4.293 -9.501 2.494 1.00 97.44 111 ILE A CA 1
ATOM 882 C C . ILE A 1 111 ? -3.715 -9.374 3.911 1.00 97.44 111 ILE A C 1
ATOM 884 O O . ILE A 1 111 ? -4.392 -9.704 4.886 1.00 97.44 111 ILE A O 1
ATOM 888 N N . LEU A 1 112 ? -2.484 -8.876 4.052 1.00 97.69 112 LEU A N 1
ATOM 889 C CA . LEU A 1 112 ? -1.853 -8.678 5.358 1.00 97.69 112 LEU A CA 1
ATOM 890 C C . LEU A 1 112 ? -2.586 -7.620 6.189 1.00 97.69 112 LEU A C 1
ATOM 892 O O . LEU A 1 112 ? -2.817 -7.835 7.378 1.00 97.69 112 LEU A O 1
ATOM 896 N N . VAL A 1 113 ? -2.992 -6.503 5.579 1.00 97.88 113 VAL A N 1
ATOM 897 C CA . VAL A 1 113 ? -3.721 -5.431 6.273 1.00 97.88 113 VAL A CA 1
ATOM 898 C C . VAL A 1 113 ? -5.112 -5.891 6.696 1.00 97.88 113 VAL A C 1
ATOM 900 O O . VAL A 1 113 ? -5.475 -5.705 7.857 1.00 97.88 113 VAL A O 1
ATOM 903 N N . ILE A 1 114 ? -5.894 -6.507 5.802 1.00 97.50 114 ILE A N 1
ATOM 904 C CA . ILE A 1 114 ? -7.237 -6.999 6.149 1.00 97.50 114 ILE A CA 1
ATOM 905 C C . ILE A 1 114 ? -7.144 -8.156 7.161 1.00 97.50 114 ILE A C 1
ATOM 907 O O . ILE A 1 114 ? -7.929 -8.210 8.105 1.00 97.50 114 ILE A O 1
ATOM 911 N N . GLY A 1 115 ? -6.139 -9.030 7.044 1.00 97.88 115 GLY A N 1
ATOM 912 C CA . GLY A 1 115 ? -5.874 -10.100 8.006 1.00 97.88 115 GLY A CA 1
ATOM 913 C C . GLY A 1 115 ? -5.509 -9.557 9.390 1.00 97.88 115 GLY A C 1
ATOM 914 O O . GLY A 1 115 ? -6.063 -10.005 10.398 1.00 97.88 115 GLY A O 1
ATOM 915 N N . LEU A 1 116 ? -4.653 -8.530 9.450 1.00 97.94 116 LEU A N 1
ATOM 916 C CA . LEU A 1 116 ? -4.364 -7.789 10.681 1.00 97.94 116 LEU A CA 1
ATOM 917 C C . LEU A 1 116 ? -5.640 -7.162 11.255 1.00 97.94 116 LEU A C 1
ATOM 919 O O . LEU A 1 116 ? -5.871 -7.245 12.458 1.00 97.94 116 LEU A O 1
ATOM 923 N N . ALA A 1 117 ? -6.495 -6.588 10.411 1.00 97.25 117 ALA A N 1
ATOM 924 C CA . ALA A 1 117 ? -7.759 -5.987 10.821 1.00 97.25 117 ALA A CA 1
ATOM 925 C C . ALA A 1 117 ? -8.719 -7.010 11.454 1.00 97.25 117 ALA A C 1
ATOM 927 O O . ALA A 1 117 ? -9.307 -6.755 12.506 1.00 97.25 117 ALA A O 1
ATOM 928 N N . VAL A 1 118 ? -8.832 -8.196 10.852 1.00 97.94 118 VAL A N 1
ATOM 929 C CA . VAL A 1 118 ? -9.622 -9.321 11.379 1.00 97.94 118 VAL A CA 1
ATOM 930 C C . VAL A 1 118 ? -9.043 -9.830 12.700 1.00 97.94 118 VAL A C 1
ATOM 932 O O . VAL A 1 118 ? -9.788 -10.150 13.627 1.00 97.94 118 VAL A O 1
ATOM 935 N N . TRP A 1 119 ? -7.717 -9.903 12.821 1.00 97.31 119 TRP A N 1
ATOM 936 C CA . TRP A 1 119 ? -7.074 -10.277 14.080 1.00 97.31 119 TRP A CA 1
ATOM 937 C C . TRP A 1 119 ? -7.332 -9.234 15.179 1.00 97.31 119 TRP A C 1
ATOM 939 O O . TRP A 1 119 ? -7.700 -9.587 16.303 1.00 97.31 119 TRP A O 1
ATOM 949 N N . LEU A 1 120 ? -7.222 -7.944 14.851 1.00 97.00 120 LEU A N 1
ATOM 950 C CA . LEU A 1 120 ? -7.514 -6.843 15.768 1.00 97.00 120 LEU A CA 1
ATOM 951 C C . LEU A 1 120 ? -8.974 -6.842 16.224 1.00 97.00 120 LEU A C 1
ATOM 953 O O . LEU A 1 120 ? -9.216 -6.589 17.407 1.00 97.00 120 LEU A O 1
ATOM 957 N N . SER A 1 121 ? -9.926 -7.155 15.340 1.00 96.56 121 SER A N 1
ATOM 958 C CA . SER A 1 121 ? -11.351 -7.175 15.692 1.00 96.56 121 SER A CA 1
ATOM 959 C C . SER A 1 121 ? -11.703 -8.289 16.679 1.00 96.56 121 SER A C 1
ATOM 961 O O . SER A 1 121 ? -12.584 -8.104 17.518 1.00 96.56 121 SER A O 1
ATOM 963 N N . LYS A 1 122 ? -10.970 -9.408 16.637 1.00 96.06 122 LYS A N 1
ATOM 964 C CA . LYS A 1 122 ? -11.146 -10.564 17.534 1.00 96.06 122 LYS A CA 1
ATOM 965 C C . LYS A 1 122 ? -10.321 -10.485 18.818 1.00 96.06 122 LYS A C 1
ATOM 967 O O . LYS A 1 122 ? -10.627 -11.176 19.782 1.00 96.06 122 LYS A O 1
ATOM 972 N N . SER A 1 123 ? -9.262 -9.682 18.835 1.00 95.06 123 SER A N 1
ATOM 973 C CA . SER A 1 123 ? -8.379 -9.546 19.994 1.00 95.06 123 SER A CA 1
ATOM 974 C C . SER A 1 123 ? -9.105 -8.915 21.191 1.00 95.06 123 SER A C 1
ATOM 976 O O . SER A 1 123 ? -9.825 -7.928 21.043 1.00 95.06 123 SER A O 1
ATOM 978 N N . GLU A 1 124 ? -8.863 -9.421 22.398 1.00 94.12 124 GLU A N 1
ATOM 979 C CA . GLU A 1 124 ? -9.441 -8.879 23.641 1.00 94.12 124 GLU A CA 1
ATOM 980 C C . GLU A 1 124 ? -8.665 -7.674 24.196 1.00 94.12 124 GLU A C 1
ATOM 982 O O . GLU A 1 124 ? -9.075 -7.058 25.180 1.00 94.12 124 GLU A O 1
ATOM 987 N N . LEU A 1 125 ? -7.542 -7.305 23.565 1.00 94.19 125 LEU A N 1
ATOM 988 C CA . LEU A 1 125 ? -6.705 -6.206 24.036 1.00 94.19 125 LEU A CA 1
ATOM 989 C C . LEU A 1 125 ? -7.483 -4.876 24.080 1.00 94.19 125 LEU A C 1
ATOM 991 O O . LEU A 1 125 ? -8.297 -4.600 23.186 1.00 94.19 125 LEU A O 1
ATOM 995 N N . PRO A 1 126 ? -7.189 -3.997 25.057 1.00 94.12 126 PRO A N 1
ATOM 996 C CA . PRO A 1 126 ? -7.772 -2.664 25.099 1.00 94.12 126 PRO A CA 1
ATOM 997 C C . PRO A 1 126 ? -7.518 -1.895 23.797 1.00 94.12 126 PRO A C 1
ATOM 999 O O . PRO A 1 126 ? -6.428 -1.954 23.222 1.00 94.12 126 PRO A O 1
ATOM 1002 N N . SER A 1 127 ? -8.512 -1.122 23.345 1.00 93.44 127 SER A N 1
ATOM 1003 C CA . SER A 1 127 ? -8.411 -0.338 22.104 1.00 93.44 127 SER A CA 1
ATOM 1004 C C . SER A 1 127 ? -7.225 0.629 22.113 1.00 93.44 127 SER A C 1
ATOM 1006 O O . SER A 1 127 ? -6.591 0.819 21.081 1.00 93.44 127 SER A O 1
ATOM 1008 N N . LEU A 1 128 ? -6.884 1.183 23.282 1.00 93.12 128 LEU A N 1
ATOM 1009 C CA . LEU A 1 128 ? -5.718 2.050 23.446 1.00 93.12 128 LEU A CA 1
ATOM 1010 C C . LEU A 1 128 ? -4.408 1.307 23.149 1.00 93.12 128 LEU A C 1
ATOM 1012 O O . LEU A 1 128 ? -3.597 1.799 22.373 1.00 93.12 128 LEU A O 1
ATOM 1016 N N . THR A 1 129 ? -4.227 0.106 23.704 1.00 95.06 129 THR A N 1
ATOM 1017 C CA . THR A 1 129 ? -3.028 -0.720 23.490 1.00 95.06 129 THR A CA 1
ATOM 1018 C C . THR A 1 129 ? -2.879 -1.115 22.023 1.00 95.06 129 THR A C 1
ATOM 1020 O O . THR A 1 129 ? -1.793 -0.996 21.459 1.00 95.06 129 THR A O 1
ATOM 1023 N N . LYS A 1 130 ? -3.980 -1.525 21.378 1.00 95.69 130 LYS A N 1
ATOM 1024 C CA . LYS A 1 130 ? -4.002 -1.816 19.935 1.00 95.69 130 LYS A CA 1
ATOM 1025 C C . LYS A 1 130 ? -3.599 -0.590 19.114 1.00 95.69 130 LYS A C 1
ATOM 1027 O O . LYS A 1 130 ? -2.729 -0.691 18.257 1.00 95.69 130 LYS A O 1
ATOM 1032 N N . GLY A 1 131 ? -4.202 0.566 19.403 1.00 95.50 131 GLY A N 1
ATOM 1033 C CA . GLY A 1 131 ? -3.905 1.823 18.717 1.00 95.50 131 GLY A CA 1
ATOM 1034 C C . GLY A 1 131 ? -2.444 2.247 18.873 1.00 95.50 131 GLY A C 1
ATOM 1035 O O . GLY A 1 131 ? -1.793 2.562 17.883 1.00 95.50 131 GLY A O 1
ATOM 1036 N N . GLN A 1 132 ? -1.893 2.179 20.088 1.00 96.00 132 GLN A N 1
ATOM 1037 C CA . GLN A 1 132 ? -0.481 2.482 20.346 1.00 96.00 132 GLN A CA 1
ATOM 1038 C C . GLN A 1 132 ? 0.459 1.545 19.579 1.00 96.00 132 GLN A C 1
ATOM 1040 O O . GLN A 1 132 ? 1.420 2.015 18.973 1.00 96.00 132 GLN A O 1
ATOM 1045 N N . GLY A 1 133 ? 0.163 0.241 19.556 1.00 97.06 133 GLY A N 1
ATOM 1046 C CA . GLY A 1 133 ? 0.935 -0.731 18.781 1.00 97.06 133 GLY A CA 1
ATOM 1047 C C . GLY A 1 133 ? 0.911 -0.439 17.279 1.00 97.06 133 GLY A C 1
ATOM 1048 O O . GLY A 1 133 ? 1.943 -0.520 16.623 1.00 97.06 133 GLY A O 1
ATOM 1049 N N . LEU A 1 134 ? -0.239 -0.027 16.744 1.00 97.44 134 LEU A N 1
ATOM 1050 C CA . LEU A 1 134 ? -0.386 0.349 15.336 1.00 97.44 134 LEU A CA 1
ATOM 1051 C C . LEU A 1 134 ? 0.354 1.638 14.980 1.00 97.44 134 LEU A C 1
ATOM 1053 O O . LEU A 1 134 ? 1.006 1.695 13.942 1.00 97.44 134 LEU A O 1
ATOM 1057 N N . VAL A 1 135 ? 0.299 2.650 15.847 1.00 97.75 135 VAL A N 1
ATOM 1058 C CA . VAL A 1 135 ? 1.077 3.887 15.684 1.00 97.75 135 VAL A CA 1
ATOM 1059 C C . VAL A 1 135 ? 2.570 3.575 15.692 1.00 97.75 135 VAL A C 1
ATOM 1061 O O . VAL A 1 135 ? 3.298 4.025 14.808 1.00 97.75 135 VAL A O 1
ATOM 1064 N N . ALA A 1 136 ? 3.022 2.760 16.648 1.00 97.75 136 ALA A N 1
ATOM 1065 C CA . ALA A 1 136 ? 4.412 2.328 16.725 1.00 97.75 136 ALA A CA 1
ATOM 1066 C C . ALA A 1 136 ? 4.829 1.528 15.482 1.00 97.75 136 ALA A C 1
ATOM 1068 O O . ALA A 1 136 ? 5.915 1.755 14.957 1.00 97.75 136 ALA A O 1
ATOM 1069 N N . LEU A 1 137 ? 3.961 0.648 14.973 1.00 97.12 137 LEU A N 1
ATOM 1070 C CA . LEU A 1 137 ? 4.204 -0.111 13.747 1.00 97.12 137 LEU A CA 1
ATOM 1071 C C . LEU A 1 137 ? 4.305 0.805 12.520 1.00 97.12 137 LEU A C 1
ATOM 1073 O O . LEU A 1 137 ? 5.217 0.637 11.718 1.00 97.12 137 LEU A O 1
ATOM 1077 N N . ALA A 1 138 ? 3.410 1.784 12.377 1.00 97.38 138 ALA A N 1
ATOM 1078 C CA . ALA A 1 138 ? 3.408 2.701 11.239 1.00 97.38 138 ALA A CA 1
ATOM 1079 C C . ALA A 1 138 ? 4.631 3.633 11.242 1.00 97.38 138 ALA A C 1
ATOM 1081 O O . ALA A 1 138 ? 5.265 3.828 10.204 1.00 97.38 138 ALA A O 1
ATOM 1082 N N . ILE A 1 139 ? 4.994 4.185 12.404 1.00 97.81 139 ILE A N 1
ATOM 1083 C CA . ILE A 1 139 ? 6.168 5.059 12.547 1.00 97.81 139 ILE A CA 1
ATOM 1084 C C . ILE A 1 139 ? 7.458 4.248 12.442 1.00 97.81 139 ILE A C 1
ATOM 1086 O O . ILE A 1 139 ? 8.338 4.590 11.658 1.00 97.81 139 ILE A O 1
ATOM 1090 N N . GLY A 1 140 ? 7.569 3.171 13.218 1.00 96.81 140 GLY A N 1
ATOM 1091 C CA . GLY A 1 140 ? 8.767 2.340 13.285 1.00 96.81 140 GLY A CA 1
ATOM 1092 C C . GLY A 1 140 ? 9.017 1.572 11.994 1.00 96.81 140 GLY A C 1
ATOM 1093 O O . GLY A 1 140 ? 10.149 1.534 11.527 1.00 96.81 140 GLY A O 1
ATOM 1094 N N . GLY A 1 141 ? 7.970 1.023 11.374 1.00 95.12 141 GLY A N 1
ATOM 1095 C CA . GLY A 1 141 ? 8.071 0.323 10.094 1.00 95.12 141 GLY A CA 1
ATOM 1096 C C . GLY A 1 141 ? 8.582 1.235 8.981 1.00 95.12 141 GLY A C 1
ATOM 1097 O O . GLY A 1 141 ? 9.519 0.870 8.275 1.00 95.12 141 GLY A O 1
ATOM 1098 N N . TYR A 1 142 ? 8.040 2.452 8.879 1.00 95.56 142 TYR A N 1
ATOM 1099 C CA . TYR A 1 142 ? 8.562 3.438 7.933 1.00 95.56 142 TYR A CA 1
ATOM 1100 C C . TYR A 1 142 ? 9.962 3.932 8.308 1.00 95.56 142 TYR A C 1
ATOM 1102 O O . TYR A 1 142 ? 10.811 4.080 7.438 1.00 95.56 142 TYR A O 1
ATOM 1110 N N . GLY A 1 143 ? 10.229 4.164 9.595 1.00 95.00 143 GLY A N 1
ATOM 1111 C CA . GLY A 1 143 ? 11.554 4.561 10.064 1.00 95.00 143 GLY A CA 1
ATOM 1112 C C . GLY A 1 143 ? 12.626 3.538 9.688 1.00 95.00 143 GLY A C 1
ATOM 1113 O O . GLY A 1 143 ? 13.696 3.926 9.237 1.00 95.00 143 GLY A O 1
ATOM 1114 N N . LEU A 1 144 ? 12.320 2.241 9.801 1.00 94.19 144 LEU A N 1
ATOM 1115 C CA . LEU A 1 144 ? 13.193 1.161 9.338 1.00 94.19 144 LEU A CA 1
ATOM 1116 C C . LEU A 1 144 ? 13.367 1.188 7.821 1.00 94.19 144 LEU A C 1
ATOM 1118 O O . LEU A 1 144 ? 14.500 1.138 7.358 1.00 94.19 144 LEU A O 1
ATOM 1122 N N . TRP A 1 145 ? 12.276 1.305 7.059 1.00 92.00 145 TRP A N 1
ATOM 1123 C CA . TRP A 1 145 ? 12.332 1.439 5.600 1.00 92.00 145 TRP A CA 1
ATOM 1124 C C . TRP A 1 145 ? 13.241 2.593 5.158 1.00 92.00 145 TRP A C 1
ATOM 1126 O O . TRP A 1 145 ? 14.091 2.418 4.287 1.00 92.00 145 TRP A O 1
ATOM 1136 N N . TRP A 1 146 ? 13.115 3.745 5.816 1.00 92.88 146 TRP A N 1
ATOM 1137 C CA . TRP A 1 146 ? 13.851 4.963 5.490 1.00 92.88 146 TRP A CA 1
ATOM 1138 C C . TRP A 1 146 ? 15.377 4.809 5.605 1.00 92.88 146 TRP A C 1
ATOM 1140 O O . TRP A 1 146 ? 16.106 5.490 4.896 1.00 92.88 146 TRP A O 1
ATOM 1150 N N . TYR A 1 147 ? 15.882 3.892 6.440 1.00 88.75 147 TYR A N 1
ATOM 1151 C CA . TYR A 1 147 ? 17.324 3.615 6.525 1.00 88.75 147 TYR A CA 1
ATOM 1152 C C . TYR A 1 147 ? 17.895 2.889 5.306 1.00 88.75 147 TYR A C 1
ATOM 1154 O O . TYR A 1 147 ? 19.101 2.959 5.075 1.00 88.75 147 TYR A O 1
ATOM 1162 N N . PHE A 1 148 ? 17.063 2.145 4.579 1.00 86.75 148 PHE A N 1
ATOM 1163 C CA . PHE A 1 148 ? 17.509 1.279 3.487 1.00 86.75 148 PHE A CA 1
ATOM 1164 C C . PHE A 1 148 ? 17.120 1.805 2.114 1.00 86.75 148 PHE A C 1
ATOM 1166 O O . PHE A 1 148 ? 17.681 1.357 1.117 1.00 86.75 148 PHE A O 1
ATOM 1173 N N . VAL A 1 149 ? 16.144 2.709 2.052 1.00 84.38 149 VAL A N 1
ATOM 1174 C CA . VAL A 1 149 ? 15.650 3.211 0.781 1.00 84.38 149 VAL A CA 1
ATOM 1175 C C . VAL A 1 149 ? 16.582 4.295 0.224 1.00 84.38 149 VAL A C 1
ATOM 1177 O O . VAL A 1 149 ? 16.947 5.219 0.955 1.00 84.38 149 VAL A O 1
ATOM 1180 N N . PRO A 1 150 ? 16.995 4.197 -1.049 1.00 74.56 150 PRO A N 1
ATOM 1181 C CA . PRO A 1 150 ? 17.776 5.244 -1.693 1.00 74.56 150 PRO A CA 1
ATOM 1182 C C . PRO A 1 150 ? 16.898 6.468 -2.011 1.00 74.56 150 PRO A C 1
ATOM 1184 O O . PRO A 1 150 ? 15.700 6.344 -2.266 1.00 74.56 150 PRO A O 1
ATOM 1187 N N . GLY A 1 151 ? 17.501 7.660 -2.012 1.00 74.81 151 GLY A N 1
ATOM 1188 C CA . GLY A 1 151 ? 16.855 8.911 -2.426 1.00 74.81 151 GLY A CA 1
ATOM 1189 C C . GLY A 1 151 ? 16.173 9.727 -1.316 1.00 74.81 151 GLY A C 1
ATOM 1190 O O . GLY A 1 151 ? 16.181 9.387 -0.134 1.00 74.81 151 GLY A O 1
ATOM 1191 N N . GLU A 1 152 ? 15.567 10.848 -1.713 1.00 83.25 152 GLU A N 1
ATOM 1192 C CA . GLU A 1 152 ? 15.008 11.878 -0.818 1.00 83.25 152 GLU A CA 1
ATOM 1193 C C . GLU A 1 152 ? 13.563 11.572 -0.376 1.00 83.25 152 GLU A C 1
ATOM 1195 O O . GLU A 1 152 ? 12.609 12.319 -0.629 1.00 83.25 152 GLU A O 1
ATOM 1200 N N . TRP A 1 153 ? 13.388 10.454 0.326 1.00 91.00 153 TRP A N 1
ATOM 1201 C CA . TRP A 1 153 ? 12.087 10.026 0.844 1.00 91.00 153 TRP A CA 1
ATOM 1202 C C . TRP A 1 153 ? 11.534 10.962 1.923 1.00 91.00 153 TRP A C 1
ATOM 1204 O O . TRP A 1 153 ? 12.267 11.733 2.553 1.00 91.00 153 TRP A O 1
ATOM 1214 N N . LEU A 1 154 ? 10.216 10.897 2.170 1.00 93.19 154 LEU A N 1
ATOM 1215 C CA . LEU A 1 154 ? 9.561 11.712 3.197 1.00 93.19 154 LEU A CA 1
ATOM 1216 C C . LEU A 1 154 ? 10.299 11.585 4.539 1.00 93.19 154 LEU A C 1
ATOM 1218 O O . LEU A 1 154 ? 10.515 10.487 5.038 1.00 93.19 154 LEU A O 1
ATOM 1222 N N . HIS A 1 155 ? 10.684 12.702 5.153 1.00 94.00 155 HIS A N 1
ATOM 1223 C CA . HIS A 1 155 ? 11.478 12.630 6.378 1.00 94.00 155 HIS A CA 1
ATOM 1224 C C . HIS A 1 155 ? 10.691 11.916 7.506 1.00 94.00 155 HIS A C 1
ATOM 1226 O O . HIS A 1 155 ? 9.505 12.224 7.694 1.00 94.00 155 HIS A O 1
ATOM 1232 N N . PRO A 1 156 ? 11.305 11.013 8.303 1.00 95.25 156 PRO A N 1
ATOM 1233 C CA . PRO A 1 156 ? 10.594 10.224 9.316 1.00 95.25 156 PRO A CA 1
ATOM 1234 C C . PRO A 1 156 ? 9.846 11.058 10.359 1.00 95.25 156 PRO A C 1
ATOM 1236 O O . PRO A 1 156 ? 8.795 10.641 10.845 1.00 95.25 156 PRO A O 1
ATOM 1239 N N . SER A 1 157 ? 10.336 12.259 10.685 1.00 95.44 157 SER A N 1
ATOM 1240 C CA . SER A 1 157 ? 9.621 13.171 11.590 1.00 95.44 157 SER A CA 1
ATOM 1241 C C . SER A 1 157 ? 8.318 13.696 10.976 1.00 95.44 157 SER A C 1
ATOM 1243 O O . SER A 1 157 ? 7.294 13.713 11.658 1.00 95.44 157 SER A O 1
ATOM 1245 N N . SER A 1 158 ? 8.319 14.061 9.688 1.00 95.56 158 SER A N 1
ATOM 1246 C CA . SER A 1 158 ? 7.111 14.473 8.964 1.00 95.56 158 SER A CA 1
ATOM 1247 C C . SER A 1 158 ? 6.099 13.334 8.919 1.00 95.56 158 SER A C 1
ATOM 1249 O O . SER A 1 158 ? 4.926 13.545 9.220 1.00 95.56 158 SER A O 1
ATOM 1251 N N . TRP A 1 159 ? 6.563 12.115 8.626 1.00 97.19 159 TRP A N 1
ATOM 1252 C CA . TRP A 1 159 ? 5.718 10.925 8.670 1.00 97.19 159 TRP A CA 1
ATOM 1253 C C . TRP A 1 159 ? 5.129 10.684 10.062 1.00 97.19 159 TRP A C 1
ATOM 1255 O O . TRP A 1 159 ? 3.926 10.479 10.199 1.00 97.19 159 TRP A O 1
ATOM 1265 N N . SER A 1 160 ? 5.948 10.792 11.108 1.00 97.69 160 SER A N 1
ATOM 1266 C CA . SER A 1 160 ? 5.502 10.613 12.492 1.00 97.69 160 SER A CA 1
ATOM 1267 C C . SER A 1 160 ? 4.382 11.584 12.864 1.00 97.69 160 SER A C 1
ATOM 1269 O O . SER A 1 160 ? 3.384 11.170 13.451 1.00 97.69 160 SER A O 1
ATOM 1271 N N . LEU A 1 161 ? 4.503 12.859 12.481 1.00 97.81 161 LEU A N 1
ATOM 1272 C CA . LEU A 1 161 ? 3.460 13.862 12.719 1.00 97.81 161 LEU A CA 1
ATOM 1273 C C . LEU A 1 161 ? 2.159 13.528 11.979 1.00 97.81 161 LEU A C 1
ATOM 1275 O O . LEU A 1 161 ? 1.084 13.657 12.563 1.00 97.81 161 LEU A O 1
ATOM 1279 N N . ILE A 1 162 ? 2.248 13.057 10.733 1.00 97.88 162 ILE A N 1
ATOM 1280 C CA . ILE A 1 162 ? 1.081 12.639 9.943 1.00 97.88 162 ILE A CA 1
ATOM 1281 C C . ILE A 1 162 ? 0.399 11.431 10.586 1.00 97.88 162 ILE A C 1
ATOM 1283 O O . ILE A 1 162 ? -0.816 11.454 10.766 1.00 97.88 162 ILE A O 1
ATOM 1287 N N . VAL A 1 163 ? 1.158 10.406 10.986 1.00 98.25 163 VAL A N 1
ATOM 1288 C CA . VAL A 1 163 ? 0.607 9.218 11.656 1.00 98.25 163 VAL A CA 1
ATOM 1289 C C . VAL A 1 163 ? -0.076 9.603 12.966 1.00 98.25 163 VAL A C 1
ATOM 1291 O O . VAL A 1 163 ? -1.190 9.147 13.226 1.00 98.25 163 VAL A O 1
ATOM 1294 N N . LEU A 1 164 ? 0.549 10.459 13.780 1.00 98.06 164 LEU A N 1
ATOM 1295 C CA . LEU A 1 164 ? -0.036 10.932 15.035 1.00 98.06 164 LEU A CA 1
ATOM 1296 C C . LEU A 1 164 ? -1.318 11.736 14.793 1.00 98.06 164 LEU A C 1
ATOM 1298 O O . LEU A 1 164 ? -2.320 11.483 15.459 1.00 98.06 164 LEU A O 1
ATOM 1302 N N . ALA A 1 165 ? -1.319 12.649 13.818 1.00 97.69 165 ALA A N 1
ATOM 1303 C CA . ALA A 1 165 ? -2.498 13.435 13.460 1.00 97.69 165 ALA A CA 1
ATOM 1304 C C . ALA A 1 165 ? -3.635 12.550 12.925 1.00 97.69 165 ALA A C 1
ATOM 1306 O O . ALA A 1 165 ? -4.765 12.646 13.403 1.00 97.69 165 ALA A O 1
ATOM 1307 N N . ALA A 1 166 ? -3.341 11.641 11.993 1.00 97.06 166 ALA A N 1
ATOM 1308 C CA . ALA A 1 166 ? -4.315 10.700 11.445 1.00 97.06 166 ALA A CA 1
ATOM 1309 C C . ALA A 1 166 ? -4.891 9.785 12.535 1.00 97.06 166 ALA A C 1
ATOM 1311 O O . ALA A 1 166 ? -6.099 9.546 12.575 1.00 97.06 166 ALA A O 1
ATOM 1312 N N . SER A 1 167 ? -4.050 9.322 13.462 1.00 96.31 167 SER A N 1
ATOM 1313 C CA . SER A 1 167 ? -4.477 8.486 14.588 1.00 96.31 167 SER A CA 1
ATOM 1314 C C . SER A 1 167 ? -5.337 9.262 15.583 1.00 96.31 167 SER A C 1
ATOM 1316 O O . SER A 1 167 ? -6.346 8.734 16.045 1.00 96.31 167 SER A O 1
ATOM 1318 N N . ALA A 1 168 ? -4.990 10.519 15.876 1.00 96.06 168 ALA A N 1
ATOM 1319 C CA . ALA A 1 168 ? -5.781 11.394 16.738 1.00 96.06 168 ALA A CA 1
ATOM 1320 C C . ALA A 1 168 ? -7.157 11.698 16.127 1.00 96.06 168 ALA A C 1
ATOM 1322 O O . ALA A 1 168 ? -8.170 11.535 16.802 1.00 96.06 168 ALA A O 1
ATOM 1323 N N . LEU A 1 169 ? -7.212 12.049 14.837 1.00 96.31 169 LEU A N 1
ATOM 1324 C CA . LEU A 1 169 ? -8.472 12.258 14.114 1.00 96.31 169 LEU A CA 1
ATOM 1325 C C . LEU A 1 169 ? -9.316 10.981 14.091 1.00 96.31 169 LEU A C 1
ATOM 1327 O O . LEU A 1 169 ? -10.514 11.017 14.358 1.00 96.31 169 LEU A O 1
ATOM 1331 N N . THR A 1 170 ? -8.687 9.835 13.832 1.00 95.38 170 THR A N 1
ATOM 1332 C CA . THR A 1 170 ? -9.379 8.542 13.849 1.00 95.38 170 THR A CA 1
ATOM 1333 C C . THR A 1 170 ? -9.963 8.246 15.232 1.00 95.38 170 THR A C 1
ATOM 1335 O O . THR A 1 170 ? -11.116 7.827 15.336 1.00 95.38 170 THR A O 1
ATOM 1338 N N . ALA A 1 171 ? -9.204 8.506 16.298 1.00 93.75 171 ALA A N 1
ATOM 1339 C CA . ALA A 1 171 ? -9.664 8.325 17.669 1.00 93.75 171 ALA A CA 1
ATOM 1340 C C . ALA A 1 171 ? -10.798 9.294 18.050 1.00 93.75 171 ALA A C 1
ATOM 1342 O O . ALA A 1 171 ? -11.721 8.888 18.752 1.00 93.75 171 ALA A O 1
ATOM 1343 N N . GLU A 1 172 ? -10.769 10.534 17.566 1.00 96.00 172 GLU A N 1
ATOM 1344 C CA . GLU A 1 172 ? -11.808 11.532 17.841 1.00 96.00 172 GLU A CA 1
ATOM 1345 C C . GLU A 1 172 ? -13.129 11.181 17.138 1.00 96.00 172 GLU A C 1
ATOM 1347 O O . GLU A 1 172 ? -14.175 11.062 17.780 1.00 96.00 172 GLU A O 1
ATOM 1352 N N . PHE A 1 173 ? -13.081 10.948 15.823 1.00 95.69 173 PHE A N 1
ATOM 1353 C CA . PHE A 1 173 ? -14.284 10.755 15.009 1.00 95.69 173 PHE A CA 1
ATOM 1354 C C . PHE A 1 173 ? -14.835 9.328 15.066 1.00 95.69 173 PHE A C 1
ATOM 1356 O O . PHE A 1 173 ? -16.049 9.137 15.129 1.00 95.69 173 PHE A O 1
ATOM 1363 N N . TYR A 1 174 ? -13.958 8.320 15.068 1.00 93.88 174 TYR A N 1
ATOM 1364 C CA . TYR A 1 174 ? -14.352 6.908 14.997 1.00 93.88 174 TYR A CA 1
ATOM 1365 C C . TYR A 1 174 ? -14.084 6.139 16.294 1.00 93.88 174 TYR A C 1
ATOM 1367 O O . TYR A 1 174 ? -14.570 5.015 16.465 1.00 93.88 174 TYR A O 1
ATOM 1375 N N . ARG A 1 175 ? -13.348 6.719 17.251 1.00 92.00 175 ARG A N 1
ATOM 1376 C CA . ARG A 1 175 ? -12.983 6.061 18.516 1.00 92.00 175 ARG A CA 1
ATOM 1377 C C . ARG A 1 175 ? -12.329 4.700 18.247 1.00 92.00 175 ARG A C 1
ATOM 1379 O O . ARG A 1 175 ? -11.402 4.586 17.456 1.00 92.00 175 ARG A O 1
ATOM 1386 N N . GLY A 1 176 ? -12.808 3.646 18.907 1.00 89.81 176 GLY A N 1
ATOM 1387 C CA . GLY A 1 176 ? -12.346 2.274 18.697 1.00 89.81 176 GLY A CA 1
ATOM 1388 C C . GLY A 1 176 ? -13.076 1.514 17.585 1.00 89.81 176 GLY A C 1
ATOM 1389 O O . GLY A 1 176 ? -12.852 0.311 17.471 1.00 89.81 176 GLY A O 1
ATOM 1390 N N . GLN A 1 177 ? -13.966 2.151 16.811 1.00 93.25 177 GLN A N 1
ATOM 1391 C CA . GLN A 1 177 ? -14.732 1.470 15.756 1.00 93.25 177 GLN A CA 1
ATOM 1392 C C . GLN A 1 177 ? -13.848 0.828 14.678 1.00 93.25 177 GLN A C 1
ATOM 1394 O O . GLN A 1 177 ? -14.090 -0.343 14.388 1.00 93.25 177 GLN A O 1
ATOM 1399 N N . PRO A 1 178 ? -12.789 1.483 14.150 1.00 95.12 178 PRO A N 1
ATOM 1400 C CA . PRO A 1 178 ? -11.954 0.868 13.120 1.00 95.12 178 PRO A CA 1
ATOM 1401 C C . PRO A 1 178 ? -11.296 -0.419 13.620 1.00 95.12 178 PRO A C 1
ATOM 1403 O O . PRO A 1 178 ? -11.167 -1.384 12.892 1.00 95.12 178 PRO A O 1
ATOM 1406 N N . LEU A 1 179 ? -10.965 -0.498 14.911 1.00 95.62 179 LEU A N 1
ATOM 1407 C CA . LEU A 1 179 ? -10.370 -1.700 15.503 1.00 95.62 179 LEU A CA 1
ATOM 1408 C C . LEU A 1 179 ? -11.354 -2.874 15.635 1.00 95.62 179 LEU A C 1
ATOM 1410 O O . LEU A 1 179 ? -10.938 -3.957 16.037 1.00 95.62 179 LEU A O 1
ATOM 1414 N N . ARG A 1 180 ? -12.647 -2.657 15.370 1.00 94.50 180 ARG A N 1
ATOM 1415 C CA . ARG A 1 180 ? -13.720 -3.664 15.409 1.00 94.50 180 ARG A CA 1
ATOM 1416 C C . ARG A 1 180 ? -14.319 -3.935 14.031 1.00 94.50 180 ARG A C 1
ATOM 1418 O O . ARG A 1 180 ? -14.885 -5.005 13.845 1.00 94.50 180 ARG A O 1
ATOM 1425 N N . ASP A 1 181 ? -14.188 -2.995 13.099 1.00 96.25 181 ASP A N 1
ATOM 1426 C CA . ASP A 1 181 ? -14.637 -3.105 11.713 1.00 96.25 181 ASP A CA 1
ATOM 1427 C C . ASP A 1 181 ? -13.426 -3.260 10.774 1.00 96.25 181 ASP A C 1
ATOM 1429 O O . ASP A 1 181 ? -12.758 -2.269 10.449 1.00 96.25 181 ASP A O 1
ATOM 1433 N N . PRO A 1 182 ? -13.143 -4.492 10.303 1.00 97.31 182 PRO A N 1
ATOM 1434 C CA . PRO A 1 182 ? -12.007 -4.753 9.432 1.00 97.31 182 PRO A CA 1
ATOM 1435 C C . PRO A 1 182 ? -12.008 -3.941 8.133 1.00 97.31 182 PRO A C 1
ATOM 1437 O O . PRO A 1 182 ? -10.937 -3.562 7.661 1.00 97.31 182 PRO A O 1
ATOM 1440 N N . LYS A 1 183 ? -13.187 -3.642 7.568 1.00 97.44 183 LYS A N 1
ATOM 1441 C CA . LYS A 1 183 ? -13.310 -2.897 6.306 1.00 97.44 183 LYS A CA 1
ATOM 1442 C C . LYS A 1 183 ? -12.894 -1.443 6.510 1.00 97.44 183 LYS A C 1
ATOM 1444 O O . LYS A 1 183 ? -12.106 -0.904 5.737 1.00 97.44 183 LYS A O 1
ATOM 1449 N N . MET A 1 184 ? -13.377 -0.827 7.591 1.00 97.12 184 MET A N 1
ATOM 1450 C CA . MET A 1 184 ? -13.015 0.547 7.946 1.00 97.12 184 MET A CA 1
ATOM 1451 C C . MET A 1 184 ? -11.518 0.667 8.252 1.00 97.12 184 MET A C 1
ATOM 1453 O O . MET A 1 184 ? -10.864 1.581 7.749 1.00 97.12 184 MET A O 1
ATOM 1457 N N . PHE A 1 185 ? -10.960 -0.263 9.035 1.00 97.75 185 PHE A N 1
ATOM 1458 C CA . PHE A 1 185 ? -9.520 -0.294 9.299 1.00 97.75 185 PHE A CA 1
ATOM 1459 C C . PHE A 1 185 ? -8.703 -0.385 8.013 1.00 97.75 185 PHE A C 1
ATOM 1461 O O . PHE A 1 185 ? -7.754 0.374 7.832 1.00 97.75 185 PHE A O 1
ATOM 1468 N N . PHE A 1 186 ? -9.082 -1.303 7.125 1.00 98.12 186 PHE A N 1
ATOM 1469 C CA . PHE A 1 186 ? -8.408 -1.521 5.855 1.00 98.12 186 PHE A CA 1
ATOM 1470 C C . PHE A 1 186 ? -8.379 -0.253 4.998 1.00 98.12 186 PHE A C 1
ATOM 1472 O O . PHE A 1 186 ? -7.312 0.136 4.520 1.00 98.12 186 PHE A O 1
ATOM 1479 N N . GLY A 1 187 ? -9.511 0.445 4.887 1.00 97.69 187 GLY A N 1
ATOM 1480 C CA . GLY A 1 187 ? -9.580 1.724 4.181 1.00 97.69 187 GLY A CA 1
ATOM 1481 C C . GLY A 1 187 ? -8.685 2.799 4.802 1.00 97.69 187 GLY A C 1
ATOM 1482 O O . GLY A 1 187 ? -7.944 3.467 4.087 1.00 97.69 187 GLY A O 1
ATOM 1483 N N . ILE A 1 188 ? -8.686 2.941 6.132 1.00 97.44 188 ILE A N 1
ATOM 1484 C CA . ILE A 1 188 ? -7.847 3.935 6.827 1.00 97.44 188 ILE A CA 1
ATOM 1485 C C . ILE A 1 188 ? -6.355 3.614 6.667 1.00 97.44 188 ILE A C 1
ATOM 1487 O O . ILE A 1 188 ? -5.561 4.507 6.376 1.00 97.44 188 ILE A O 1
ATOM 1491 N N . ALA A 1 189 ? -5.961 2.351 6.840 1.00 97.75 189 ALA A N 1
ATOM 1492 C CA . ALA A 1 189 ? -4.566 1.929 6.756 1.00 97.75 189 ALA A CA 1
ATOM 1493 C C . ALA A 1 189 ? -4.000 2.094 5.336 1.00 97.75 189 ALA A C 1
ATOM 1495 O O . ALA A 1 189 ? -2.910 2.641 5.166 1.00 97.75 189 ALA A O 1
ATOM 1496 N N . THR A 1 190 ? -4.758 1.679 4.317 1.00 98.06 190 THR A N 1
ATOM 1497 C CA . THR A 1 190 ? -4.358 1.835 2.909 1.00 98.06 190 THR A CA 1
ATOM 1498 C C . THR A 1 190 ? -4.346 3.303 2.485 1.00 98.06 190 THR A C 1
ATOM 1500 O O . THR A 1 190 ? -3.424 3.716 1.787 1.00 98.06 190 THR A O 1
ATOM 1503 N N . ALA A 1 191 ? -5.290 4.123 2.963 1.00 98.12 191 ALA A N 1
ATOM 1504 C CA . ALA A 1 191 ? -5.275 5.568 2.739 1.00 98.12 191 ALA A CA 1
ATOM 1505 C C . ALA A 1 191 ? -4.065 6.248 3.388 1.00 98.12 191 ALA A C 1
ATOM 1507 O O . ALA A 1 191 ? -3.453 7.125 2.782 1.00 98.12 191 ALA A O 1
ATOM 1508 N N . LEU A 1 192 ? -3.684 5.833 4.598 1.00 97.75 192 LEU A N 1
ATOM 1509 C CA . LEU A 1 192 ? -2.508 6.368 5.277 1.00 97.75 192 LEU A CA 1
ATOM 1510 C C . LEU A 1 192 ? -1.222 6.049 4.497 1.00 97.75 192 LEU A C 1
ATOM 1512 O O . LEU A 1 192 ? -0.386 6.934 4.316 1.00 97.75 192 LEU A O 1
ATOM 1516 N N . LEU A 1 193 ? -1.085 4.823 3.980 1.00 97.19 193 LEU A N 1
ATOM 1517 C CA . LEU A 1 193 ? 0.040 4.462 3.113 1.00 97.19 193 LEU A CA 1
ATOM 1518 C C . LEU A 1 193 ? -0.003 5.212 1.773 1.00 97.19 193 LEU A C 1
ATOM 1520 O O . LEU A 1 193 ? 1.026 5.705 1.325 1.00 97.19 193 LEU A O 1
ATOM 1524 N N . LEU A 1 194 ? -1.182 5.383 1.171 1.00 98.00 194 LEU A N 1
ATOM 1525 C CA . LEU A 1 194 ? -1.345 6.198 -0.034 1.00 98.00 194 LEU A CA 1
ATOM 1526 C C . LEU A 1 194 ? -0.870 7.640 0.188 1.00 98.00 194 LEU A C 1
ATOM 1528 O O . LEU A 1 194 ? -0.178 8.188 -0.666 1.00 98.00 194 LEU A O 1
ATOM 1532 N N . VAL A 1 195 ? -1.187 8.251 1.334 1.00 97.75 195 VAL A N 1
ATOM 1533 C CA . VAL A 1 195 ? -0.693 9.594 1.678 1.00 97.75 195 VAL A CA 1
ATOM 1534 C C . VAL A 1 195 ? 0.835 9.620 1.720 1.00 97.75 195 VAL A C 1
ATOM 1536 O O . VAL A 1 195 ? 1.432 10.538 1.161 1.00 97.75 195 VAL A O 1
ATOM 1539 N N . LEU A 1 196 ? 1.482 8.614 2.317 1.00 96.25 196 LEU A N 1
ATOM 1540 C CA . LEU A 1 196 ? 2.944 8.503 2.296 1.00 96.25 196 LEU A CA 1
ATOM 1541 C C . LEU A 1 196 ? 3.488 8.436 0.865 1.00 96.25 196 LEU A C 1
ATOM 1543 O O . LEU A 1 196 ? 4.413 9.174 0.524 1.00 96.25 196 LEU A O 1
ATOM 1547 N N . THR A 1 197 ? 2.910 7.569 0.034 1.00 95.38 197 THR A N 1
ATOM 1548 C CA . THR A 1 197 ? 3.309 7.372 -1.364 1.00 95.38 197 THR A CA 1
ATOM 1549 C C . THR A 1 197 ? 3.159 8.659 -2.169 1.00 95.38 197 THR A C 1
ATOM 1551 O O . THR A 1 197 ? 4.106 9.070 -2.832 1.00 95.38 197 THR A O 1
ATOM 1554 N N . LEU A 1 198 ? 2.022 9.349 -2.059 1.00 95.81 198 LEU A N 1
ATOM 1555 C CA . LEU A 1 198 ? 1.773 10.602 -2.776 1.00 95.81 198 LEU A CA 1
ATOM 1556 C C . LEU A 1 198 ? 2.681 11.739 -2.302 1.00 95.81 198 LEU A C 1
ATOM 1558 O O . LEU A 1 198 ? 3.171 12.506 -3.123 1.00 95.81 198 LEU A O 1
ATOM 1562 N N . LEU A 1 199 ? 2.934 11.852 -0.996 1.00 95.12 199 LEU A N 1
ATOM 1563 C CA . LEU A 1 199 ? 3.854 12.864 -0.469 1.00 95.12 199 LEU A CA 1
ATOM 1564 C C . LEU A 1 199 ? 5.304 12.585 -0.856 1.00 95.12 199 LEU A C 1
ATOM 1566 O O . LEU A 1 199 ? 6.072 13.527 -1.032 1.00 95.12 199 LEU A O 1
ATOM 1570 N N . THR A 1 200 ? 5.676 11.312 -0.975 1.00 93.06 200 THR A N 1
ATOM 1571 C CA . THR A 1 200 ? 6.991 10.917 -1.489 1.00 93.06 200 THR A CA 1
ATOM 1572 C C . THR A 1 200 ? 7.092 11.269 -2.968 1.00 93.06 200 THR A C 1
ATOM 1574 O O . THR A 1 200 ? 8.043 11.928 -3.370 1.00 93.06 200 THR A O 1
ATOM 1577 N N . LEU A 1 201 ? 6.064 10.946 -3.756 1.00 91.12 201 LEU A N 1
ATOM 1578 C CA . LEU A 1 201 ? 6.009 11.290 -5.175 1.00 91.12 201 LEU A CA 1
ATOM 1579 C C . LEU A 1 201 ? 6.051 12.807 -5.402 1.00 91.12 201 LEU A C 1
ATOM 1581 O O . LEU A 1 201 ? 6.734 13.277 -6.300 1.00 91.12 201 LEU A O 1
ATOM 1585 N N . ALA A 1 202 ? 5.389 13.593 -4.550 1.00 90.56 202 ALA A N 1
ATOM 1586 C CA . ALA A 1 202 ? 5.398 15.054 -4.626 1.00 90.56 202 ALA A CA 1
ATOM 1587 C C . ALA A 1 202 ? 6.782 15.688 -4.378 1.00 90.56 202 ALA A C 1
ATOM 1589 O O . ALA A 1 202 ? 6.948 16.885 -4.613 1.00 90.56 202 ALA A O 1
ATOM 15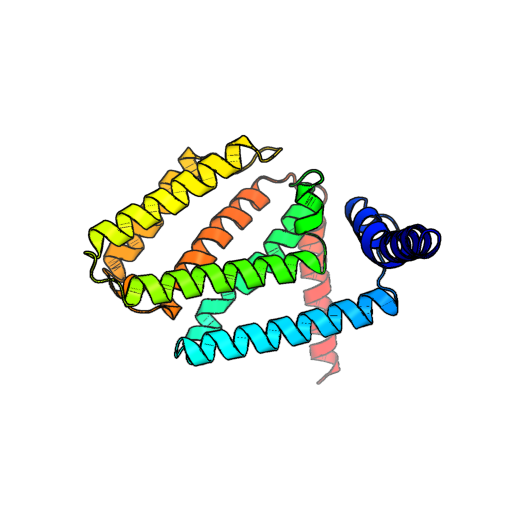90 N N . ARG A 1 203 ? 7.761 14.921 -3.879 1.00 88.50 203 ARG A N 1
ATOM 1591 C CA . ARG A 1 203 ? 9.157 15.363 -3.745 1.00 88.50 203 ARG A CA 1
ATOM 1592 C C . ARG A 1 203 ? 9.992 15.088 -4.989 1.00 88.50 203 ARG A C 1
ATOM 1594 O O . ARG A 1 203 ? 11.067 15.672 -5.105 1.00 88.50 203 ARG A O 1
ATOM 1601 N N . ALA A 1 204 ? 9.528 14.214 -5.881 1.00 86.00 204 ALA A N 1
ATOM 1602 C CA . ALA A 1 204 ? 10.240 13.905 -7.109 1.00 86.00 204 ALA A CA 1
ATOM 1603 C C . ALA A 1 204 ? 10.335 15.161 -7.998 1.00 86.00 204 ALA A C 1
ATOM 1605 O O . ALA A 1 204 ? 9.389 15.959 -8.045 1.00 86.00 204 ALA A O 1
ATOM 1606 N N . PRO A 1 205 ? 11.471 15.375 -8.685 1.00 84.38 205 PRO A N 1
ATOM 1607 C CA . PRO A 1 205 ? 11.611 16.488 -9.610 1.00 84.38 205 PRO A CA 1
ATOM 1608 C C . PRO A 1 205 ? 10.598 16.359 -10.755 1.00 84.38 205 PRO A C 1
ATOM 1610 O O . PRO A 1 205 ? 10.379 15.283 -11.301 1.00 84.38 205 PRO A O 1
ATOM 1613 N N . ILE A 1 206 ? 9.977 17.477 -11.133 1.00 84.38 206 ILE A N 1
ATOM 1614 C CA . ILE A 1 206 ? 9.060 17.519 -12.275 1.00 84.38 206 ILE A CA 1
ATOM 1615 C C . ILE A 1 206 ? 9.885 17.831 -13.523 1.00 84.38 206 ILE A C 1
ATOM 1617 O O . ILE A 1 206 ? 10.222 18.989 -13.764 1.00 84.38 206 ILE A O 1
ATOM 1621 N N . GLU A 1 207 ? 10.208 16.803 -14.305 1.00 83.75 207 GLU A N 1
ATOM 1622 C CA . GLU A 1 207 ? 11.000 16.968 -15.531 1.00 83.75 207 GLU A CA 1
ATOM 1623 C C . GLU A 1 207 ? 10.202 17.613 -16.675 1.00 83.75 207 GLU A C 1
ATOM 1625 O O . GLU A 1 207 ? 10.715 18.491 -17.362 1.00 83.75 207 GLU A O 1
ATOM 1630 N N . ASN A 1 208 ? 8.934 17.214 -16.847 1.00 85.62 208 ASN A N 1
ATOM 1631 C CA . ASN A 1 208 ? 8.084 17.597 -17.987 1.00 85.62 208 ASN A CA 1
ATOM 1632 C C . ASN A 1 208 ? 6.749 18.226 -17.517 1.00 85.62 208 ASN A C 1
ATOM 1634 O O . ASN A 1 208 ? 5.681 17.609 -17.640 1.00 85.62 208 ASN A O 1
ATOM 1638 N N . PRO A 1 209 ? 6.765 19.430 -16.909 1.00 85.31 209 PRO A N 1
ATOM 1639 C CA . PRO A 1 209 ? 5.581 20.047 -16.294 1.00 85.31 209 PRO A CA 1
ATOM 1640 C C . PRO A 1 209 ? 4.449 20.361 -17.285 1.00 85.31 209 PRO A C 1
ATOM 1642 O O . PRO A 1 209 ? 3.272 20.391 -16.913 1.00 85.31 209 PRO A O 1
ATOM 1645 N N . GLU A 1 210 ? 4.776 20.582 -18.555 1.00 88.25 210 GLU A N 1
ATOM 1646 C CA . GLU A 1 210 ? 3.824 20.849 -19.632 1.00 88.25 210 GLU A CA 1
ATOM 1647 C C . GLU A 1 210 ? 2.902 19.663 -19.940 1.00 88.25 210 GLU A C 1
ATOM 1649 O O . GLU A 1 210 ? 1.787 19.875 -20.424 1.00 88.25 210 GLU A O 1
ATOM 1654 N N . ILE A 1 211 ? 3.311 18.429 -19.612 1.00 86.69 211 ILE A N 1
ATOM 1655 C CA . ILE A 1 211 ? 2.491 17.228 -19.819 1.00 86.69 211 ILE A CA 1
ATOM 1656 C C . ILE A 1 211 ? 1.159 17.337 -19.080 1.00 86.69 211 ILE A C 1
ATOM 1658 O O . ILE A 1 211 ? 0.139 16.914 -19.624 1.00 86.69 211 ILE A O 1
ATOM 1662 N N . LEU A 1 212 ? 1.126 17.939 -17.887 1.00 84.62 212 LEU A N 1
ATOM 1663 C CA . LEU A 1 212 ? -0.116 18.096 -17.130 1.00 84.62 212 LEU A CA 1
ATOM 1664 C C . LEU A 1 212 ? -1.149 18.904 -17.927 1.00 84.62 212 LEU A C 1
ATOM 1666 O O . LEU A 1 212 ? -2.283 18.462 -18.124 1.00 84.62 212 LEU A O 1
ATOM 1670 N N . TRP A 1 213 ? -0.740 20.067 -18.432 1.00 89.50 213 TRP A N 1
ATOM 1671 C CA . TRP A 1 213 ? -1.613 20.941 -19.212 1.00 89.50 213 TRP A CA 1
ATOM 1672 C C . TRP A 1 213 ? -1.976 20.326 -20.557 1.00 89.50 213 TRP A C 1
ATOM 1674 O O . TRP A 1 213 ? -3.149 20.332 -20.928 1.00 89.50 213 TRP A O 1
ATOM 1684 N N . ASN A 1 214 ? -1.005 19.731 -21.251 1.00 90.50 214 ASN A N 1
ATOM 1685 C CA . ASN A 1 214 ? -1.240 19.054 -22.523 1.00 90.50 214 ASN A CA 1
ATOM 1686 C C . ASN A 1 214 ? -2.245 17.911 -22.361 1.00 90.50 214 ASN A C 1
ATOM 1688 O O . ASN A 1 214 ? -3.172 17.795 -23.156 1.00 90.50 214 ASN A O 1
ATOM 1692 N N . THR A 1 215 ? -2.122 17.114 -21.300 1.00 88.81 215 THR A N 1
ATOM 1693 C CA . THR A 1 215 ? -3.040 16.002 -21.024 1.00 88.81 215 THR A CA 1
ATOM 1694 C C . THR A 1 215 ? -4.452 16.504 -20.753 1.00 88.81 215 THR A C 1
ATOM 1696 O O . THR A 1 215 ? -5.402 15.976 -21.332 1.00 88.81 215 THR A O 1
ATOM 1699 N N . LEU A 1 216 ? -4.620 17.544 -19.930 1.00 90.81 216 LEU A N 1
ATOM 1700 C CA . LEU A 1 216 ? -5.937 18.132 -19.656 1.00 90.81 216 LEU A CA 1
ATOM 1701 C C . LEU A 1 216 ? -6.573 18.729 -20.916 1.00 90.81 216 LEU A C 1
ATOM 1703 O O . LEU A 1 216 ? -7.755 18.510 -21.175 1.00 90.81 216 LEU A O 1
ATOM 1707 N N . LEU A 1 217 ? -5.788 19.441 -21.726 1.00 92.44 217 LEU A N 1
ATOM 1708 C CA . LEU A 1 217 ? -6.261 20.030 -22.977 1.00 92.44 217 LEU A CA 1
ATOM 1709 C C . LEU A 1 217 ? -6.651 18.955 -23.996 1.00 92.44 217 LEU A C 1
ATOM 1711 O O . LEU A 1 217 ? -7.742 19.022 -24.556 1.00 92.44 217 LEU A O 1
ATOM 1715 N N . ILE A 1 218 ? -5.796 17.951 -24.210 1.00 91.06 218 ILE A N 1
ATOM 1716 C CA . ILE A 1 218 ? -6.042 16.865 -25.167 1.00 91.06 218 ILE A CA 1
ATOM 1717 C C . ILE A 1 218 ? -7.239 16.025 -24.720 1.00 91.06 218 ILE A C 1
ATOM 1719 O O . ILE A 1 218 ? -8.150 15.796 -25.512 1.00 91.06 218 ILE A O 1
ATOM 1723 N N . SER A 1 219 ? -7.275 15.590 -23.459 1.00 91.19 219 SER A N 1
ATOM 1724 C CA . SER A 1 219 ? -8.389 14.785 -22.940 1.00 91.19 219 SER A CA 1
ATOM 1725 C C . SER A 1 219 ? -9.707 15.561 -22.944 1.00 91.19 219 SER A C 1
ATOM 1727 O O . SER A 1 219 ? -10.728 15.011 -23.359 1.00 91.19 219 SER A O 1
ATOM 1729 N N . GLY A 1 220 ? -9.695 16.843 -22.566 1.00 93.19 220 GLY A N 1
ATOM 1730 C CA . GLY A 1 220 ? -10.865 17.718 -22.632 1.00 93.19 220 GLY A CA 1
ATOM 1731 C C . GLY A 1 220 ? -11.361 17.913 -24.064 1.00 93.19 220 GLY A C 1
ATOM 1732 O O . GLY A 1 220 ? -12.550 17.736 -24.331 1.00 93.19 220 GLY A O 1
ATOM 1733 N N . PHE A 1 221 ? -10.452 18.197 -25.000 1.00 95.25 221 PHE A N 1
ATOM 1734 C CA . PHE A 1 221 ? -10.771 18.321 -26.421 1.00 95.25 221 PHE A CA 1
ATOM 1735 C C . PHE A 1 221 ? -11.360 17.027 -26.995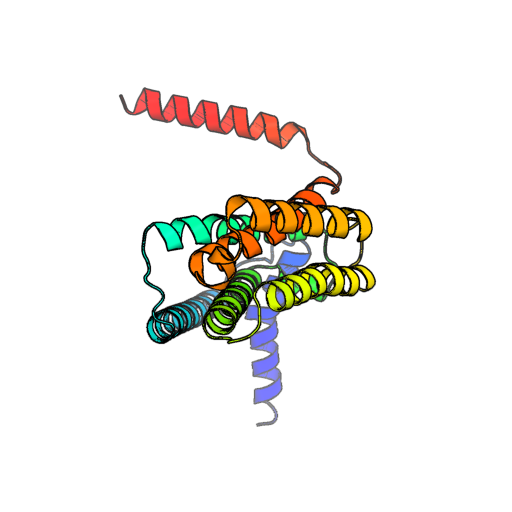 1.00 95.25 221 PHE A C 1
ATOM 1737 O O . PHE A 1 221 ? -12.397 17.071 -27.656 1.00 95.25 221 PHE A O 1
ATOM 1744 N N . LEU A 1 222 ? -10.742 15.873 -26.720 1.00 93.44 222 LEU A N 1
ATOM 1745 C CA . LEU A 1 222 ? -11.233 14.570 -27.175 1.00 93.44 222 LEU A CA 1
ATOM 1746 C C . LEU A 1 222 ? -12.603 14.245 -26.576 1.00 93.44 222 LEU A C 1
ATOM 1748 O O . LEU A 1 222 ? -13.501 13.845 -27.310 1.00 93.44 222 LEU A O 1
ATOM 1752 N N . THR A 1 223 ? -12.787 14.470 -25.274 1.00 93.62 223 THR A N 1
ATOM 1753 C CA . THR A 1 223 ? -14.066 14.235 -24.586 1.00 93.62 223 THR A CA 1
ATOM 1754 C C . THR A 1 223 ? -15.172 15.095 -25.187 1.00 93.62 223 THR A C 1
ATOM 1756 O O . THR A 1 223 ? -16.247 14.585 -25.497 1.00 93.62 223 THR A O 1
ATOM 1759 N N . PHE A 1 224 ? -14.901 16.384 -25.410 1.00 94.50 224 PHE A N 1
ATOM 1760 C CA . PHE A 1 224 ? -15.854 17.290 -26.042 1.00 94.50 224 PHE A CA 1
ATOM 1761 C C . PHE A 1 224 ? -16.158 16.878 -27.484 1.00 94.50 224 PHE A C 1
ATOM 1763 O O . PHE A 1 224 ? -17.319 16.836 -27.874 1.00 94.50 224 PHE A O 1
ATOM 1770 N N . THR A 1 225 ? -15.135 16.527 -28.264 1.00 94.12 225 THR A N 1
ATOM 1771 C CA . THR A 1 225 ? -15.293 16.123 -29.668 1.00 94.12 225 THR A CA 1
ATOM 1772 C C . THR A 1 225 ? -16.121 14.848 -29.786 1.00 94.12 225 THR A C 1
ATOM 1774 O O . THR A 1 225 ? -17.064 14.806 -30.571 1.00 94.12 225 THR A O 1
ATOM 1777 N N . ILE A 1 226 ? -15.819 13.824 -28.984 1.00 93.94 226 ILE A N 1
ATOM 1778 C CA . ILE A 1 226 ? -16.591 12.577 -28.955 1.00 93.94 226 ILE A CA 1
ATOM 1779 C C . ILE A 1 226 ? -18.024 12.857 -28.496 1.00 93.94 226 ILE A C 1
ATOM 1781 O O . ILE A 1 226 ? -18.960 12.383 -29.128 1.00 93.94 226 ILE A O 1
ATOM 1785 N N . GLY A 1 227 ? -18.205 13.653 -27.438 1.00 92.88 227 GLY A N 1
ATOM 1786 C CA . GLY A 1 227 ? -19.530 14.024 -26.944 1.00 92.88 227 GLY A CA 1
ATOM 1787 C C . GLY A 1 227 ? -20.362 14.790 -27.975 1.00 92.88 227 GLY A C 1
ATOM 1788 O O . GLY A 1 227 ? -21.543 14.506 -28.123 1.00 92.88 227 GLY A O 1
ATOM 1789 N N . TYR A 1 228 ? -19.746 15.713 -28.716 1.00 93.31 228 TYR A N 1
ATOM 1790 C CA . TYR A 1 228 ? -20.400 16.486 -29.772 1.00 93.31 228 TYR A CA 1
ATOM 1791 C C . TYR A 1 228 ? -20.736 15.637 -31.002 1.00 93.31 228 TYR A C 1
ATOM 1793 O O . TYR A 1 228 ? -21.789 15.828 -31.586 1.00 93.31 228 TYR A O 1
ATOM 1801 N N . LEU A 1 229 ? -19.864 14.703 -31.399 1.00 91.69 229 LEU A N 1
ATOM 1802 C CA . LEU A 1 229 ? -20.097 13.819 -32.550 1.00 91.69 229 LEU A CA 1
ATOM 1803 C C . LEU A 1 229 ? -21.051 12.652 -32.245 1.00 91.69 229 LEU A C 1
ATOM 1805 O O . LEU A 1 229 ? -21.542 12.013 -33.173 1.00 91.69 229 LEU A O 1
ATOM 1809 N N . ALA A 1 230 ? -21.267 12.333 -30.968 1.00 86.44 230 ALA A N 1
ATOM 1810 C CA . ALA A 1 230 ? -22.194 11.291 -30.533 1.00 86.44 230 ALA A CA 1
ATOM 1811 C C . ALA A 1 230 ? -23.664 11.757 -30.477 1.00 86.44 230 ALA A C 1
ATOM 1813 O O . ALA A 1 230 ? -24.542 10.916 -30.276 1.00 86.44 230 ALA A O 1
ATOM 1814 N N . TRP A 1 231 ? -23.922 13.059 -30.647 1.00 69.81 231 TRP A N 1
ATOM 1815 C CA . TRP A 1 231 ? -25.246 13.694 -30.688 1.00 69.81 231 TRP A CA 1
ATOM 1816 C C . TRP A 1 231 ? -25.499 14.356 -32.045 1.00 69.81 231 TRP A C 1
ATOM 1818 O O . TRP A 1 231 ? -26.690 14.446 -32.421 1.00 69.81 231 TRP A O 1
#

Radius of gyration: 21.23 Å; chains: 1; bounding box: 48×55×58 Å